Protein AF-A0A953SIN9-F1 (afdb_monomer_lite)

Foldseek 3Di:
DDDDDDDDDDDDDDDDDDPDPPPDDPDPDPDPPPPDPDPAAEAEFQAEDEDEDEAEHQEYYAALRGEYEDAAAYAYAHAAEYYANHEYEWAADAEQEATYEYEYEYAAEYEHQEEYEKYAFYANQAAQGETYEIYAYEAYYQEYEQAYAYETYEWYAYAALYETYAWYAYHAHHEYEYPDPDQPFNAETYEWHEWHAFDQDQVTATYETYEWYAYDHDHYDYPPPVVVVVVVVVPDPPDDDDPDDPDPDPDDDDDDDDADDSHGFNHIYEWHEWYEFHAFDDDDPDDGDDQDAYYETYEFYAHNHYAFHHFYFTHHHPPDDGDGHDHTHHYHD

Radius of gyration: 27.97 Å; chains: 1; bounding box: 113×42×80 Å

Structure (mmCIF, N/CA/C/O backbone):
data_AF-A0A953SIN9-F1
#
_entry.id   AF-A0A953SIN9-F1
#
loop_
_atom_site.group_PDB
_atom_site.id
_atom_site.type_symbol
_atom_site.label_atom_id
_atom_site.label_alt_id
_atom_site.label_comp_id
_atom_site.label_asym_id
_atom_site.label_entity_id
_atom_site.label_seq_id
_atom_site.pdbx_PDB_ins_code
_atom_site.Cartn_x
_atom_site.Cartn_y
_atom_site.Cartn_z
_atom_site.occupancy
_atom_site.B_iso_or_equiv
_atom_site.auth_seq_id
_atom_site.auth_comp_id
_atom_site.auth_asym_id
_atom_site.auth_atom_id
_atom_site.pdbx_PDB_model_num
ATOM 1 N N . MET A 1 1 ? 68.843 -4.627 -54.239 1.00 43.88 1 MET A N 1
ATOM 2 C CA . MET A 1 1 ? 69.364 -4.820 -52.873 1.00 43.88 1 MET A CA 1
ATOM 3 C C . MET A 1 1 ? 68.227 -4.594 -51.898 1.00 43.88 1 MET A C 1
ATOM 5 O O . MET A 1 1 ? 67.514 -3.608 -51.998 1.00 43.88 1 MET A O 1
ATOM 9 N N . THR A 1 2 ? 68.021 -5.615 -51.085 1.00 48.75 2 THR A N 1
ATOM 10 C CA . THR A 1 2 ? 67.000 -5.865 -50.065 1.00 48.75 2 THR A CA 1
ATOM 11 C C . THR A 1 2 ? 67.142 -4.991 -48.815 1.00 48.75 2 THR A C 1
ATOM 13 O O . THR A 1 2 ? 68.256 -4.591 -48.497 1.00 48.75 2 THR A O 1
ATOM 16 N N . HIS A 1 3 ? 66.008 -4.790 -48.120 1.00 41.03 3 HIS A N 1
ATOM 17 C CA . HIS A 1 3 ? 65.759 -4.582 -46.670 1.00 41.03 3 HIS A CA 1
ATOM 18 C C . HIS A 1 3 ? 64.645 -3.530 -46.478 1.00 41.03 3 HIS A C 1
ATOM 20 O O . HIS A 1 3 ? 64.851 -2.367 -46.791 1.00 41.03 3 HIS A O 1
ATOM 26 N N . THR A 1 4 ? 63.373 -3.857 -46.207 1.00 44.53 4 THR A N 1
ATOM 27 C CA . THR A 1 4 ? 62.708 -4.631 -45.124 1.00 44.53 4 THR A CA 1
ATOM 28 C C . THR A 1 4 ? 62.572 -3.856 -43.800 1.00 44.53 4 THR A C 1
A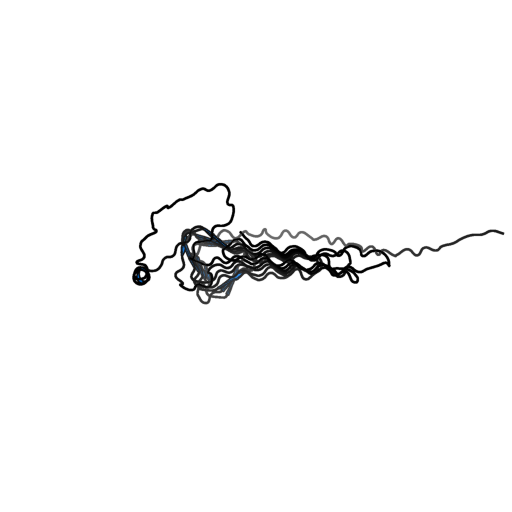TOM 30 O O . THR A 1 4 ? 63.569 -3.557 -43.153 1.00 44.53 4 THR A O 1
ATOM 33 N N . THR A 1 5 ? 61.305 -3.692 -43.364 1.00 43.41 5 THR A N 1
ATOM 34 C CA . THR A 1 5 ? 60.776 -3.429 -41.993 1.00 43.41 5 THR A CA 1
ATOM 35 C C . THR A 1 5 ? 61.086 -2.074 -41.330 1.00 43.41 5 THR A C 1
ATOM 37 O O . THR A 1 5 ? 62.197 -1.584 -41.371 1.00 43.41 5 THR A O 1
ATOM 40 N N . SER A 1 6 ? 60.143 -1.407 -40.653 1.00 44.00 6 SER A N 1
ATOM 41 C CA . SER A 1 6 ? 59.480 -1.918 -39.447 1.00 44.00 6 SER A CA 1
ATOM 42 C C . SER A 1 6 ? 58.228 -1.105 -39.070 1.00 44.00 6 SER A C 1
ATOM 44 O O . SER A 1 6 ? 58.257 0.123 -39.019 1.00 44.00 6 SER A O 1
ATOM 46 N N . ARG A 1 7 ? 57.132 -1.818 -38.774 1.00 47.97 7 ARG A N 1
ATOM 47 C CA . ARG A 1 7 ? 55.912 -1.306 -38.130 1.00 47.97 7 ARG A CA 1
ATOM 48 C C . ARG A 1 7 ? 56.211 -1.003 -36.657 1.00 47.97 7 ARG A C 1
ATOM 50 O O . ARG A 1 7 ? 56.693 -1.885 -35.952 1.00 47.97 7 ARG A O 1
ATOM 57 N N . ARG A 1 8 ? 55.829 0.175 -36.152 1.00 45.41 8 ARG A N 1
ATOM 58 C CA . ARG A 1 8 ? 55.664 0.397 -34.704 1.00 45.41 8 ARG A CA 1
ATOM 59 C C . ARG A 1 8 ? 54.183 0.437 -34.344 1.00 45.41 8 ARG A C 1
ATOM 61 O O . ARG A 1 8 ? 53.466 1.376 -34.664 1.00 45.41 8 ARG A O 1
ATOM 68 N N . SER A 1 9 ? 53.780 -0.643 -33.687 1.00 44.28 9 SER A N 1
ATOM 69 C CA . SER A 1 9 ? 52.562 -0.821 -32.905 1.00 44.28 9 SER A CA 1
ATOM 70 C C . SER A 1 9 ? 52.506 0.200 -31.765 1.00 44.28 9 SER A C 1
ATOM 72 O O . SER A 1 9 ? 53.433 0.266 -30.958 1.00 44.28 9 SER A O 1
ATOM 74 N N . ILE A 1 10 ? 51.421 0.971 -31.682 1.00 48.66 10 ILE A N 1
ATOM 75 C CA . ILE A 1 10 ? 51.083 1.799 -30.519 1.00 48.66 10 ILE A CA 1
ATOM 76 C C . ILE A 1 10 ? 50.121 0.970 -29.665 1.00 48.66 10 ILE A C 1
ATOM 78 O O . ILE A 1 10 ? 48.967 0.775 -30.032 1.00 48.66 10 ILE A O 1
ATOM 82 N N . ALA A 1 11 ? 50.624 0.435 -28.554 1.00 45.66 11 ALA A N 1
ATOM 83 C CA . ALA A 1 11 ? 49.812 -0.235 -27.545 1.00 45.66 11 ALA A CA 1
ATOM 84 C C . ALA A 1 11 ? 49.070 0.803 -26.676 1.00 45.66 11 ALA A C 1
ATOM 86 O O . ALA A 1 11 ? 49.668 1.827 -26.324 1.00 45.66 11 ALA A O 1
ATOM 87 N N . PRO A 1 12 ? 47.809 0.556 -26.277 1.00 51.12 12 PRO A N 1
ATOM 88 C CA . PRO A 1 12 ? 47.133 1.376 -25.284 1.00 51.12 12 PRO A CA 1
ATOM 89 C C . PRO A 1 12 ? 47.682 1.065 -23.885 1.00 51.12 12 PRO A C 1
ATOM 91 O O . PRO A 1 12 ? 47.834 -0.089 -23.482 1.00 51.12 12 PRO A O 1
ATOM 94 N N . ARG A 1 13 ? 47.994 2.122 -23.133 1.00 49.91 13 ARG A N 1
ATOM 95 C CA . ARG A 1 13 ? 48.397 2.046 -21.726 1.00 49.91 13 ARG A CA 1
ATOM 96 C C . ARG A 1 13 ? 47.166 1.743 -20.869 1.00 49.91 13 ARG A C 1
ATOM 98 O O . ARG A 1 13 ? 46.407 2.653 -20.552 1.00 49.91 13 ARG A O 1
ATOM 105 N N . PHE A 1 14 ? 46.996 0.486 -20.469 1.00 37.56 14 PHE A N 1
ATOM 106 C CA . PHE A 1 14 ? 46.131 0.124 -19.347 1.00 37.56 14 PHE A CA 1
ATOM 107 C C . PHE A 1 14 ? 46.749 0.668 -18.053 1.00 37.56 14 PHE A C 1
ATOM 109 O O . PHE A 1 14 ? 47.844 0.270 -17.656 1.00 37.56 14 PHE A O 1
ATOM 116 N N . ARG A 1 15 ? 46.062 1.613 -17.407 1.00 44.88 15 ARG A N 1
ATOM 117 C CA . ARG A 1 15 ? 46.348 2.007 -16.026 1.00 44.88 15 ARG A CA 1
ATOM 118 C C . ARG A 1 15 ? 45.685 0.980 -15.113 1.00 44.88 15 ARG A C 1
ATOM 120 O O . ARG A 1 15 ? 44.467 0.949 -15.003 1.00 44.88 15 ARG A O 1
ATOM 127 N N . VAL A 1 16 ? 46.500 0.133 -14.495 1.00 37.38 16 VAL A N 1
ATOM 128 C CA . VAL A 1 16 ? 46.094 -0.733 -13.385 1.00 37.38 16 VAL A CA 1
ATOM 129 C C . VAL A 1 16 ? 45.843 0.172 -12.180 1.00 37.38 16 VAL A C 1
ATOM 131 O O . VAL A 1 16 ? 46.780 0.764 -11.644 1.00 37.38 16 VAL A O 1
ATOM 134 N N . ALA A 1 17 ? 44.577 0.338 -11.800 1.00 40.53 17 ALA A N 1
ATOM 135 C CA . ALA A 1 17 ? 44.207 0.955 -10.536 1.00 40.53 17 ALA A CA 1
ATOM 136 C C . ALA A 1 17 ? 44.531 -0.041 -9.415 1.00 40.53 17 ALA A C 1
ATOM 138 O O . ALA A 1 17 ? 43.960 -1.126 -9.334 1.00 40.53 17 ALA A O 1
ATOM 139 N N . LEU A 1 18 ? 45.515 0.322 -8.598 1.00 38.84 18 LEU A N 1
ATOM 140 C CA . LEU A 1 18 ? 45.932 -0.396 -7.405 1.00 38.84 18 LEU A CA 1
ATOM 141 C C . LEU A 1 18 ? 44.797 -0.305 -6.373 1.00 38.84 18 LEU A C 1
ATOM 143 O O . LEU A 1 18 ? 44.582 0.751 -5.780 1.00 38.84 18 LEU A O 1
ATOM 147 N N . ALA A 1 19 ? 44.052 -1.394 -6.189 1.00 40.75 19 ALA A N 1
ATOM 148 C CA . ALA A 1 19 ? 43.077 -1.518 -5.116 1.00 40.75 19 ALA A CA 1
ATOM 149 C C . ALA A 1 19 ? 43.825 -1.571 -3.777 1.00 40.75 19 ALA A C 1
ATOM 151 O O . ALA A 1 19 ? 44.485 -2.555 -3.443 1.00 40.75 19 ALA A O 1
ATOM 152 N N . VAL A 1 20 ? 43.759 -0.473 -3.028 1.00 41.94 20 VAL A N 1
ATOM 153 C CA . VAL A 1 20 ? 44.191 -0.412 -1.634 1.00 41.94 20 VAL A CA 1
ATOM 154 C C . VAL A 1 20 ? 43.164 -1.199 -0.821 1.00 41.94 20 VAL A C 1
ATOM 156 O O . VAL A 1 20 ? 42.063 -0.720 -0.567 1.00 41.94 20 VAL A O 1
ATOM 159 N N . CYS A 1 21 ? 43.516 -2.430 -0.448 1.00 33.97 21 CYS A N 1
ATOM 160 C CA . CYS A 1 21 ? 42.810 -3.192 0.578 1.00 33.97 21 CYS A CA 1
ATOM 161 C C . CYS A 1 21 ? 43.010 -2.496 1.928 1.00 33.97 21 CYS A C 1
ATOM 163 O O . CYS A 1 21 ? 43.950 -2.794 2.666 1.00 33.97 21 CYS A O 1
ATOM 165 N N . THR A 1 22 ? 42.129 -1.553 2.247 1.00 51.53 22 THR A N 1
ATOM 166 C CA . THR A 1 22 ? 41.966 -1.052 3.609 1.00 51.53 22 THR A CA 1
ATOM 167 C C . THR A 1 22 ? 41.353 -2.177 4.434 1.00 51.53 22 THR A C 1
ATOM 169 O O . THR A 1 22 ? 40.185 -2.522 4.266 1.00 51.53 22 THR A O 1
ATOM 172 N N . ALA A 1 23 ? 42.160 -2.786 5.299 1.00 42.41 23 ALA A N 1
ATOM 173 C CA . ALA A 1 23 ? 41.690 -3.723 6.304 1.00 42.41 23 ALA A CA 1
ATOM 174 C C . ALA A 1 23 ? 40.717 -2.989 7.241 1.00 42.41 23 ALA A C 1
ATOM 176 O O . ALA A 1 23 ? 41.129 -2.185 8.077 1.00 42.41 23 ALA A O 1
ATOM 177 N N . VAL A 1 24 ? 39.418 -3.235 7.060 1.00 50.91 24 VAL A N 1
ATOM 178 C CA . VAL A 1 24 ? 38.374 -2.792 7.984 1.00 50.91 24 VAL A CA 1
ATOM 179 C C . VAL A 1 24 ? 38.544 -3.592 9.269 1.00 50.91 24 VAL A C 1
ATOM 181 O O . VAL A 1 24 ? 38.355 -4.807 9.307 1.00 50.91 24 VAL A O 1
ATOM 184 N N . LEU A 1 25 ? 38.965 -2.893 10.317 1.00 48.25 25 LEU A N 1
ATOM 185 C CA . LEU A 1 25 ? 39.018 -3.394 11.679 1.00 48.25 25 LEU A CA 1
ATOM 186 C C . LEU A 1 25 ? 37.571 -3.675 12.122 1.00 48.25 25 LEU A C 1
ATOM 188 O O . LEU A 1 25 ? 36.781 -2.747 12.289 1.00 48.25 25 LEU A O 1
ATOM 192 N N . LEU A 1 26 ? 37.211 -4.951 12.269 1.00 45.62 26 LEU A N 1
ATOM 193 C CA . LEU A 1 26 ? 35.937 -5.384 12.845 1.00 45.62 26 LEU A CA 1
ATOM 194 C C . LEU A 1 26 ? 35.899 -4.964 14.319 1.00 45.62 26 LEU A C 1
ATOM 196 O O . LEU A 1 26 ? 36.383 -5.677 15.196 1.00 45.62 26 LEU A O 1
ATOM 200 N N . ALA A 1 27 ? 35.343 -3.785 14.591 1.00 44.66 27 ALA A N 1
ATOM 201 C CA . ALA A 1 27 ? 34.899 -3.437 15.926 1.00 44.66 27 ALA A CA 1
ATOM 202 C C . ALA A 1 27 ? 33.722 -4.359 16.264 1.00 44.66 27 ALA A C 1
ATOM 204 O O . ALA A 1 27 ? 32.640 -4.240 15.690 1.00 44.66 27 ALA A O 1
ATOM 205 N N . THR A 1 28 ? 33.941 -5.302 17.177 1.00 54.44 28 THR A N 1
ATOM 206 C CA . THR A 1 28 ? 32.873 -6.043 17.848 1.00 54.44 28 THR A CA 1
ATOM 207 C C . THR A 1 28 ? 32.091 -5.053 18.707 1.00 54.44 28 THR A C 1
ATOM 209 O O . THR A 1 28 ? 32.373 -4.882 19.894 1.00 54.44 28 THR A O 1
ATOM 212 N N . GLY A 1 29 ? 31.168 -4.324 18.081 1.00 60.25 29 GLY A N 1
ATOM 213 C CA . GLY A 1 29 ? 30.160 -3.558 18.796 1.00 60.25 29 GLY A CA 1
ATOM 214 C C . GLY A 1 29 ? 29.320 -4.507 19.656 1.00 60.25 29 GLY A C 1
ATOM 215 O O . GLY A 1 29 ? 29.195 -5.686 19.305 1.00 60.25 29 GLY A O 1
ATOM 216 N N . PRO A 1 30 ? 28.780 -4.039 20.795 1.00 60.78 30 PRO A N 1
ATOM 217 C CA . PRO A 1 30 ? 27.822 -4.830 21.556 1.00 60.78 30 PRO A CA 1
ATOM 218 C C . PRO A 1 30 ? 26.727 -5.300 20.596 1.00 60.78 30 PRO A C 1
ATOM 220 O O . PRO A 1 30 ? 26.249 -4.512 19.777 1.00 60.78 30 PRO A O 1
ATOM 223 N N . ALA A 1 31 ? 26.399 -6.595 20.649 1.00 51.53 31 ALA A N 1
ATOM 224 C CA . ALA A 1 31 ? 25.316 -7.157 19.853 1.00 51.53 31 ALA A CA 1
ATOM 225 C C . ALA A 1 31 ? 24.087 -6.246 19.992 1.00 51.53 31 ALA A C 1
ATOM 227 O O . ALA A 1 31 ? 23.830 -5.794 21.114 1.00 51.53 31 ALA A O 1
ATOM 228 N N . PRO A 1 32 ? 23.361 -5.940 18.899 1.00 55.44 32 PRO A N 1
ATOM 229 C CA . PRO A 1 32 ? 22.123 -5.191 19.007 1.00 55.44 32 PRO A CA 1
ATOM 230 C C . PRO A 1 32 ? 21.260 -5.927 20.024 1.00 55.44 32 PRO A C 1
ATOM 232 O O . PRO A 1 32 ? 20.888 -7.083 19.819 1.00 55.44 32 PRO A O 1
ATOM 235 N N . THR A 1 33 ? 21.034 -5.289 21.168 1.00 47.56 33 THR A N 1
ATOM 236 C CA . THR A 1 33 ? 20.034 -5.722 22.129 1.00 47.56 33 THR A CA 1
ATOM 237 C C . THR A 1 33 ? 18.729 -5.718 21.361 1.00 47.56 33 THR A C 1
ATOM 239 O O . THR A 1 33 ? 18.186 -4.651 21.081 1.00 47.56 33 THR A O 1
ATOM 242 N N . VAL A 1 34 ? 18.289 -6.907 20.942 1.00 49.28 34 VAL A N 1
ATOM 243 C CA . VAL A 1 34 ? 16.924 -7.125 20.474 1.00 49.28 34 VAL A CA 1
ATOM 244 C C . VAL A 1 34 ? 16.058 -6.587 21.607 1.00 49.28 34 VAL A C 1
ATOM 246 O O . VAL A 1 34 ? 16.214 -7.089 22.724 1.00 49.28 34 VAL A O 1
ATOM 249 N N . PRO A 1 35 ? 15.276 -5.514 21.388 1.00 49.69 35 PRO A N 1
ATOM 250 C CA . PRO A 1 35 ? 14.470 -4.941 22.448 1.00 49.69 35 PRO A CA 1
ATOM 251 C C . PRO A 1 35 ? 13.607 -6.066 23.007 1.00 49.69 35 PRO A C 1
ATOM 253 O O . PRO A 1 35 ? 12.850 -6.715 22.285 1.00 49.69 35 PRO A O 1
ATOM 256 N N . GLU A 1 36 ? 13.840 -6.362 24.279 1.00 46.41 36 GLU A N 1
ATOM 257 C CA . GLU A 1 36 ? 13.059 -7.310 25.049 1.00 46.41 36 GLU A CA 1
ATOM 258 C C . GLU A 1 36 ? 11.614 -6.822 24.952 1.00 46.41 36 GLU A C 1
ATOM 260 O O . GLU A 1 36 ? 11.351 -5.664 25.273 1.00 46.41 36 GLU A O 1
ATOM 265 N N . SER A 1 37 ? 10.744 -7.661 24.377 1.00 46.50 37 SER A N 1
ATOM 266 C CA . SER A 1 37 ? 9.319 -7.423 24.129 1.00 46.50 37 SER A CA 1
ATOM 267 C C . SER A 1 37 ? 8.693 -6.690 25.313 1.00 46.50 37 SER A C 1
ATOM 269 O O . SER A 1 37 ? 8.288 -7.322 26.288 1.00 46.50 37 SER A O 1
ATOM 271 N N . THR A 1 38 ? 8.642 -5.360 25.245 1.00 48.00 38 THR A N 1
ATOM 272 C CA . THR A 1 38 ? 7.926 -4.539 26.214 1.00 48.00 38 THR A CA 1
ATOM 273 C C . THR A 1 38 ? 6.483 -4.995 26.185 1.00 48.00 38 THR A C 1
ATOM 275 O O . THR A 1 38 ? 5.903 -5.085 25.101 1.00 48.00 38 THR A O 1
ATOM 278 N N . ASP A 1 39 ? 5.952 -5.331 27.360 1.00 52.84 39 ASP A N 1
ATOM 279 C CA . ASP A 1 39 ? 4.550 -5.669 27.561 1.00 52.84 39 ASP A CA 1
ATOM 280 C C . ASP A 1 39 ? 3.657 -4.787 26.686 1.00 52.84 39 ASP A C 1
ATOM 282 O O . ASP A 1 39 ? 3.855 -3.575 26.595 1.00 52.84 39 ASP A O 1
ATOM 286 N N . SER A 1 40 ? 2.723 -5.445 26.002 1.00 64.62 40 SER A N 1
ATOM 287 C CA . SER A 1 40 ? 1.829 -4.911 24.981 1.00 64.62 40 SER A CA 1
ATOM 288 C C . SER A 1 40 ? 0.972 -3.759 25.515 1.00 64.62 40 SER A C 1
ATOM 290 O O . SER A 1 40 ? -0.196 -3.935 25.859 1.00 64.62 40 SER A O 1
ATOM 292 N N . GLU A 1 41 ? 1.545 -2.567 25.613 1.00 88.06 41 GLU A N 1
ATOM 293 C CA . GLU A 1 41 ? 0.797 -1.355 25.917 1.00 88.06 41 GLU A CA 1
ATOM 294 C C . GLU A 1 41 ? -0.026 -0.919 24.698 1.00 88.06 41 GLU A C 1
ATOM 296 O O . GLU A 1 41 ? 0.174 -1.372 23.564 1.00 88.06 41 GLU A O 1
ATOM 301 N N . ASP A 1 42 ? -1.011 -0.059 24.950 1.00 95.19 42 ASP A N 1
ATOM 302 C CA . ASP A 1 42 ? -1.742 0.598 23.874 1.00 95.19 42 ASP A CA 1
ATOM 303 C C . ASP A 1 42 ? -0.831 1.645 23.232 1.00 95.19 42 ASP A C 1
ATOM 305 O O . ASP A 1 42 ? -0.304 2.526 23.914 1.00 95.19 42 ASP A O 1
ATOM 309 N N . LEU A 1 43 ? -0.678 1.585 21.912 1.00 96.56 43 LEU A N 1
ATOM 310 C CA . LEU A 1 43 ? 0.048 2.596 21.159 1.00 96.56 43 LEU A CA 1
ATOM 311 C C . LEU A 1 43 ? -0.941 3.611 20.591 1.00 96.56 43 LEU A C 1
ATOM 313 O O . LEU A 1 43 ? -1.684 3.304 19.661 1.00 96.56 43 LEU A O 1
ATOM 317 N N . VAL A 1 44 ? -0.924 4.824 21.142 1.00 97.50 44 VAL A N 1
ATOM 318 C CA . VAL A 1 44 ? -1.756 5.946 20.688 1.00 97.50 44 VAL A CA 1
ATOM 319 C C . VAL A 1 44 ? -0.875 7.005 20.030 1.00 97.50 44 VAL A C 1
ATOM 321 O O . VAL A 1 44 ? 0.076 7.505 20.631 1.00 97.50 44 VAL A O 1
ATOM 324 N N . ILE A 1 45 ? -1.193 7.346 18.785 1.00 97.44 45 ILE A N 1
ATOM 325 C CA . ILE A 1 45 ? -0.498 8.332 17.963 1.00 97.44 45 ILE A CA 1
ATOM 326 C C . ILE A 1 45 ? -1.387 9.567 17.830 1.00 97.44 45 ILE A C 1
ATOM 328 O O . ILE A 1 45 ? -2.412 9.531 17.156 1.00 97.44 45 ILE A O 1
ATOM 332 N N . THR A 1 46 ? -0.985 10.661 18.474 1.00 97.56 46 THR A N 1
ATOM 333 C CA . THR A 1 46 ? -1.700 11.952 18.445 1.00 97.56 46 THR A CA 1
ATOM 334 C C . THR A 1 46 ? -1.012 13.008 17.584 1.00 97.56 46 THR A C 1
ATOM 336 O O . THR A 1 46 ? -1.570 14.071 17.351 1.00 97.56 46 THR A O 1
ATOM 339 N N . THR A 1 47 ? 0.206 12.738 17.118 1.00 97.00 47 THR A N 1
ATOM 340 C CA . THR A 1 47 ? 1.005 13.640 16.280 1.00 97.00 47 THR A CA 1
ATOM 341 C C . THR A 1 47 ? 1.661 12.857 15.145 1.00 97.00 47 THR A C 1
ATOM 343 O O . THR A 1 47 ? 1.439 11.655 14.994 1.00 97.00 47 THR A O 1
ATOM 346 N N . THR A 1 48 ? 2.464 13.521 14.310 1.00 98.12 48 THR A N 1
ATOM 347 C CA . THR A 1 48 ? 3.217 12.830 13.259 1.00 98.12 48 THR A CA 1
ATOM 348 C C . THR A 1 48 ? 4.309 11.934 13.846 1.00 98.12 48 THR A C 1
ATOM 350 O O . THR A 1 48 ? 5.126 12.392 14.647 1.00 98.12 48 THR A O 1
ATOM 353 N N . ARG A 1 49 ? 4.357 10.673 13.411 1.00 98.25 49 ARG A N 1
ATOM 354 C CA . ARG A 1 49 ? 5.375 9.698 13.800 1.00 98.25 49 ARG A CA 1
ATOM 355 C C . ARG A 1 49 ? 5.794 8.834 12.617 1.00 98.25 49 ARG A C 1
ATOM 357 O O . ARG A 1 49 ? 4.958 8.335 11.871 1.00 98.25 49 ARG A O 1
ATOM 364 N N . GLU A 1 50 ? 7.094 8.621 12.490 1.00 98.06 50 GLU A N 1
ATOM 365 C CA . GLU A 1 50 ? 7.659 7.646 11.561 1.00 98.06 50 GLU A CA 1
ATOM 366 C C . GLU A 1 50 ? 7.724 6.277 12.240 1.00 98.06 50 GLU A C 1
ATOM 368 O O . GLU A 1 50 ? 8.186 6.169 13.381 1.00 98.06 50 GLU A O 1
ATOM 373 N N . LEU A 1 51 ? 7.228 5.244 11.562 1.00 98.00 51 LEU A N 1
ATOM 374 C CA . LEU A 1 51 ? 7.222 3.864 12.042 1.00 98.00 51 LEU A CA 1
ATOM 375 C C . LEU A 1 51 ? 7.771 2.933 10.957 1.00 98.00 51 LEU A C 1
ATOM 377 O O . LEU A 1 51 ? 7.634 3.195 9.768 1.00 98.00 51 LEU A O 1
ATOM 381 N N . ALA A 1 52 ? 8.386 1.837 11.383 1.00 97.88 52 ALA A N 1
ATOM 382 C CA . ALA A 1 52 ? 8.853 0.761 10.520 1.00 97.88 52 ALA A CA 1
ATOM 383 C C . ALA A 1 52 ? 9.017 -0.515 11.355 1.00 97.88 52 ALA A C 1
ATOM 385 O O . ALA A 1 52 ? 9.092 -0.464 12.588 1.00 97.88 52 ALA A O 1
ATOM 386 N N . GLY A 1 53 ? 9.120 -1.654 10.682 1.00 97.56 53 GLY A N 1
ATOM 387 C CA . GLY A 1 53 ? 9.284 -2.960 11.295 1.00 97.56 53 GLY A CA 1
ATOM 388 C C . GLY A 1 53 ? 7.989 -3.507 11.892 1.00 97.56 53 GLY A C 1
ATOM 389 O O . GLY A 1 53 ? 6.876 -3.169 11.489 1.00 97.56 53 GLY A O 1
ATOM 390 N N . ARG A 1 54 ? 8.145 -4.404 12.862 1.00 97.50 54 ARG A N 1
ATOM 391 C CA . ARG A 1 54 ? 7.039 -5.102 13.515 1.00 97.50 54 ARG A CA 1
ATOM 392 C C . ARG A 1 54 ? 6.681 -4.433 14.841 1.00 97.50 54 ARG A C 1
ATOM 394 O O . ARG A 1 54 ? 7.559 -4.213 15.671 1.00 97.50 54 ARG A O 1
ATOM 401 N N . LEU A 1 55 ? 5.393 -4.166 15.043 1.00 96.31 55 LEU A N 1
ATOM 402 C CA . LEU A 1 55 ? 4.814 -3.608 16.261 1.00 96.31 55 LEU A CA 1
ATOM 403 C C . LEU A 1 55 ? 3.806 -4.605 16.843 1.00 96.31 55 LEU A C 1
ATOM 405 O O . LEU A 1 55 ? 2.733 -4.797 16.276 1.00 96.31 55 LEU A O 1
ATOM 409 N N . ASP A 1 56 ? 4.142 -5.214 17.977 1.00 96.38 56 ASP A N 1
ATOM 410 C CA . ASP A 1 56 ? 3.233 -6.067 18.747 1.00 96.38 56 ASP A CA 1
ATOM 411 C C . ASP A 1 56 ? 2.642 -5.243 19.907 1.00 96.38 56 ASP A C 1
ATOM 413 O O . ASP A 1 56 ? 3.350 -4.877 20.846 1.00 96.38 56 ASP A O 1
ATOM 417 N N . VAL A 1 57 ? 1.352 -4.904 19.835 1.00 96.31 57 VAL A N 1
ATOM 418 C CA . VAL A 1 57 ? 0.674 -3.990 20.778 1.00 96.31 57 VAL A CA 1
ATOM 419 C C . VAL A 1 57 ? -0.660 -4.566 21.253 1.00 96.31 57 VAL A C 1
ATOM 421 O O . VAL A 1 57 ? -1.204 -5.492 20.652 1.00 96.31 57 VAL A O 1
ATOM 424 N N . ARG A 1 58 ? -1.232 -4.033 22.341 1.00 96.19 58 ARG A N 1
ATOM 425 C CA . ARG A 1 58 ? -2.585 -4.454 22.749 1.00 96.19 58 ARG A CA 1
ATOM 426 C C . ARG A 1 58 ? -3.643 -3.790 21.882 1.00 96.19 58 ARG A C 1
ATOM 428 O O . ARG A 1 58 ? -4.468 -4.496 21.313 1.00 96.19 58 ARG A O 1
ATOM 435 N N . CYS A 1 59 ? -3.589 -2.469 21.755 1.00 97.50 59 CYS A N 1
ATOM 436 C CA . CYS A 1 59 ? -4.394 -1.699 20.808 1.00 97.50 59 CYS A CA 1
ATOM 437 C C . CYS A 1 59 ? -3.487 -0.735 20.038 1.00 97.50 59 CYS A C 1
ATOM 439 O O . CYS A 1 59 ? -2.507 -0.231 20.590 1.00 97.50 59 CYS A O 1
ATOM 441 N N . PHE A 1 60 ? -3.838 -0.436 18.789 1.00 98.19 60 PHE A N 1
ATOM 442 C CA . PHE A 1 60 ? -3.156 0.574 17.978 1.00 98.19 60 PHE A CA 1
ATOM 443 C C . PHE A 1 60 ? -4.143 1.667 17.590 1.00 98.19 60 PHE A C 1
ATOM 445 O O . PHE A 1 60 ? -5.207 1.367 17.054 1.00 98.19 60 PHE A O 1
ATOM 452 N N . ARG A 1 61 ? -3.815 2.930 17.858 1.00 98.50 61 ARG A N 1
ATOM 453 C CA . ARG A 1 61 ? -4.692 4.062 17.553 1.00 98.50 61 ARG A CA 1
ATOM 454 C C . ARG A 1 61 ? -3.922 5.198 16.911 1.00 98.50 61 ARG A C 1
ATOM 456 O O . ARG A 1 61 ? -2.918 5.645 17.456 1.00 98.50 61 ARG A O 1
ATOM 463 N N . ILE A 1 62 ? -4.429 5.695 15.792 1.00 98.31 62 ILE A N 1
ATOM 464 C CA . ILE A 1 62 ? -4.052 6.987 15.223 1.00 98.31 62 ILE A CA 1
ATOM 465 C C . ILE A 1 62 ? -5.251 7.899 15.434 1.00 98.31 62 ILE A C 1
ATOM 467 O O . ILE A 1 62 ? -6.301 7.684 14.830 1.00 98.31 62 ILE A O 1
ATOM 471 N N . GLU A 1 63 ? -5.117 8.866 16.333 1.00 98.31 63 GLU A N 1
ATOM 472 C CA . GLU A 1 63 ? -6.164 9.857 16.586 1.00 98.31 63 GLU A CA 1
ATOM 473 C C . GLU A 1 63 ? -6.275 10.832 15.402 1.00 98.31 63 GLU A C 1
ATOM 475 O O . GLU A 1 63 ? -5.398 10.855 14.545 1.00 98.31 63 GLU A O 1
ATOM 480 N N . GLU A 1 64 ? -7.334 11.641 15.344 1.00 96.69 64 GLU A N 1
ATOM 481 C CA . GLU A 1 64 ? -7.661 12.499 14.184 1.00 96.69 64 GLU A CA 1
ATOM 482 C C . GLU A 1 64 ? -6.516 13.429 13.734 1.00 96.69 64 GLU A C 1
ATOM 484 O O . GLU A 1 64 ? -6.313 13.638 12.541 1.00 96.69 64 GLU A O 1
ATOM 489 N N . GLU A 1 65 ? -5.730 13.960 14.677 1.00 97.12 65 GLU A N 1
ATOM 490 C CA . GLU A 1 65 ? -4.557 14.811 14.395 1.00 97.12 65 GLU A CA 1
ATOM 491 C C . GLU A 1 65 ? -3.260 14.004 14.180 1.00 97.12 65 GLU A C 1
ATOM 493 O O . GLU A 1 65 ? -2.212 14.543 13.804 1.00 97.12 65 GLU A O 1
ATOM 498 N N . GLY A 1 66 ? -3.317 12.700 14.443 1.00 98.12 66 GLY A N 1
ATOM 499 C CA . GLY A 1 66 ? -2.212 11.772 14.305 1.00 98.12 66 GLY A CA 1
ATOM 500 C C . GLY A 1 66 ? -1.893 11.479 12.844 1.00 98.12 66 GLY A C 1
ATOM 501 O O . GLY A 1 66 ? -2.766 11.396 11.979 1.00 98.12 66 GLY A O 1
ATOM 502 N N . ARG A 1 67 ? -0.604 11.277 12.572 1.00 98.44 67 ARG A N 1
ATOM 503 C CA . ARG A 1 67 ? -0.136 10.846 11.255 1.00 98.44 67 ARG A CA 1
ATOM 504 C C . ARG A 1 67 ? 0.978 9.835 11.411 1.00 98.44 67 ARG A C 1
ATOM 506 O O . ARG A 1 67 ? 1.978 10.119 12.060 1.00 98.44 67 ARG A O 1
ATOM 513 N N . VAL A 1 68 ? 0.834 8.676 10.796 1.00 98.56 68 VAL A N 1
ATOM 514 C CA . VAL A 1 68 ? 1.891 7.672 10.733 1.00 98.56 68 VAL A CA 1
ATOM 515 C C . VAL A 1 68 ? 2.473 7.651 9.333 1.00 98.56 68 VAL A C 1
ATOM 517 O O . VAL A 1 68 ? 1.737 7.553 8.355 1.00 98.56 68 VAL A O 1
ATOM 520 N N . ILE A 1 69 ? 3.798 7.736 9.256 1.00 98.56 69 ILE A N 1
ATOM 521 C CA . ILE A 1 69 ? 4.561 7.574 8.020 1.00 98.56 69 ILE A CA 1
ATOM 522 C C . ILE A 1 69 ? 5.332 6.257 8.130 1.00 98.56 69 ILE A C 1
ATOM 524 O O . ILE A 1 69 ? 6.224 6.141 8.971 1.00 98.56 69 ILE A O 1
ATOM 528 N N . ALA A 1 70 ? 4.980 5.259 7.319 1.00 98.31 70 ALA A N 1
ATOM 529 C CA . ALA A 1 70 ? 5.728 4.010 7.238 1.00 98.31 70 ALA A CA 1
ATOM 530 C C . ALA A 1 70 ? 6.989 4.232 6.391 1.00 98.31 70 ALA A C 1
ATOM 532 O O . ALA A 1 70 ? 6.893 4.393 5.176 1.00 98.31 70 ALA A O 1
ATOM 533 N N . THR A 1 71 ? 8.158 4.297 7.032 1.00 98.00 71 THR A N 1
ATOM 534 C CA . THR A 1 71 ? 9.457 4.561 6.372 1.00 98.00 71 THR A CA 1
ATOM 535 C C . THR A 1 71 ? 10.180 3.284 5.932 1.00 98.00 71 THR A C 1
ATOM 537 O O . THR A 1 71 ? 11.176 3.328 5.216 1.00 98.00 71 THR A O 1
ATOM 540 N N . GLY A 1 72 ? 9.660 2.136 6.354 1.00 97.62 72 GLY A N 1
ATOM 541 C CA . GLY A 1 72 ? 10.033 0.785 5.955 1.00 97.62 72 GLY A CA 1
ATOM 542 C C . GLY A 1 72 ? 8.855 -0.140 6.247 1.00 97.62 72 GLY A C 1
ATOM 543 O O . GLY A 1 72 ? 7.861 0.321 6.820 1.00 97.62 72 GLY A O 1
ATOM 544 N N . ASP A 1 73 ? 8.942 -1.407 5.839 1.00 98.50 73 ASP A N 1
ATOM 545 C CA . ASP A 1 73 ? 7.827 -2.354 5.966 1.00 98.50 73 ASP A CA 1
ATOM 546 C C . ASP A 1 73 ? 7.243 -2.320 7.373 1.00 98.50 73 ASP A C 1
ATOM 548 O O . ASP A 1 73 ? 7.961 -2.503 8.360 1.00 98.50 73 ASP A O 1
ATOM 552 N N . LEU A 1 74 ? 5.945 -2.056 7.471 1.00 98.50 74 LEU A N 1
ATOM 553 C CA . LEU A 1 74 ? 5.262 -1.838 8.733 1.00 98.50 74 LEU A CA 1
ATOM 554 C C . LEU A 1 74 ? 4.257 -2.958 8.962 1.00 98.50 74 LEU A C 1
ATOM 556 O O . LEU A 1 74 ? 3.268 -3.085 8.247 1.00 98.50 74 LEU A O 1
ATOM 560 N N . THR A 1 75 ? 4.496 -3.758 9.996 1.00 98.50 75 THR A N 1
ATOM 561 C CA . THR A 1 75 ? 3.580 -4.813 10.435 1.00 98.50 75 THR A CA 1
ATOM 562 C C . THR A 1 75 ? 3.043 -4.480 11.817 1.00 98.50 75 THR A C 1
ATOM 564 O O . THR A 1 75 ? 3.785 -4.515 12.795 1.00 98.50 75 THR A O 1
ATOM 567 N N . ILE A 1 76 ? 1.753 -4.177 11.910 1.00 98.12 76 ILE A N 1
ATOM 568 C CA . ILE A 1 76 ? 1.053 -3.880 13.160 1.00 98.12 76 ILE A CA 1
ATOM 569 C C . ILE A 1 76 ? 0.257 -5.112 13.559 1.00 98.12 76 ILE A C 1
ATOM 571 O O . ILE A 1 76 ? -0.550 -5.605 12.776 1.00 98.12 76 ILE A O 1
ATOM 575 N N . ILE A 1 77 ? 0.476 -5.603 14.773 1.00 97.81 77 ILE A N 1
ATOM 576 C CA . ILE A 1 77 ? -0.205 -6.779 15.306 1.00 97.81 77 ILE A CA 1
ATOM 577 C C . ILE A 1 77 ? -0.807 -6.388 16.640 1.00 97.81 77 ILE A C 1
ATOM 579 O O . ILE A 1 77 ? -0.102 -6.203 17.632 1.00 97.81 77 ILE A O 1
ATOM 583 N N . ALA A 1 78 ? -2.125 -6.233 16.634 1.00 97.44 78 ALA A N 1
ATOM 584 C CA . ALA A 1 78 ? -2.902 -5.874 17.802 1.00 97.44 78 ALA A CA 1
ATOM 585 C C . ALA A 1 78 ? -3.749 -7.058 18.267 1.00 97.44 78 ALA A C 1
ATOM 587 O O . ALA A 1 78 ? -4.438 -7.701 17.478 1.00 97.44 78 ALA A O 1
ATOM 588 N N . ILE A 1 79 ? -3.742 -7.338 19.569 1.00 97.00 79 ILE A N 1
ATOM 589 C CA . ILE A 1 79 ? -4.669 -8.329 20.142 1.00 97.00 79 ILE A CA 1
ATOM 590 C C . ILE A 1 79 ? -6.099 -7.767 20.155 1.00 97.00 79 ILE A C 1
ATOM 592 O O . ILE A 1 79 ? -7.057 -8.499 19.927 1.00 97.00 79 ILE A O 1
ATOM 596 N N . GLY A 1 80 ? -6.234 -6.471 20.433 1.00 96.50 80 GLY A N 1
ATOM 597 C CA . GLY A 1 80 ? -7.487 -5.731 20.412 1.00 96.50 80 GLY A CA 1
ATOM 598 C C . GLY A 1 80 ? -7.636 -4.874 19.160 1.00 96.50 80 GLY A C 1
ATOM 599 O O . GLY A 1 80 ? -7.121 -5.190 18.090 1.00 96.50 80 GLY A O 1
ATOM 600 N N . GLU A 1 81 ? -8.360 -3.772 19.315 1.00 97.62 81 GLU A N 1
ATOM 601 C CA . GLU A 1 81 ? -8.727 -2.859 18.234 1.00 97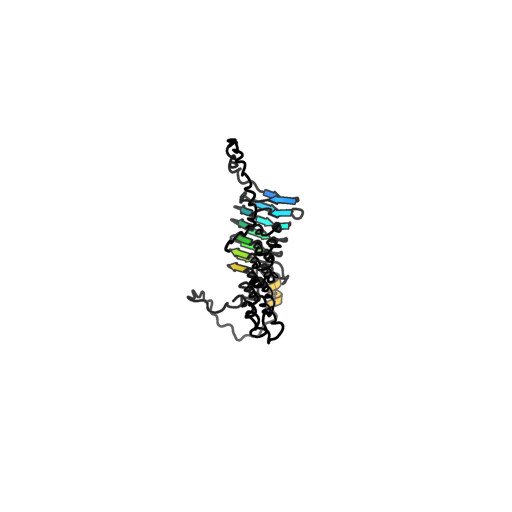.62 81 GLU A CA 1
ATOM 602 C C . GLU A 1 81 ? -7.512 -2.155 17.600 1.00 97.62 81 GLU A C 1
ATOM 604 O O . GLU A 1 81 ? -6.624 -1.639 18.292 1.00 97.62 81 GLU A O 1
ATOM 609 N N . VAL A 1 82 ? -7.539 -2.062 16.269 1.00 98.62 82 VAL A N 1
ATOM 610 C CA . VAL A 1 82 ? -6.754 -1.106 15.484 1.00 98.62 82 VAL A CA 1
ATOM 611 C C . VAL A 1 82 ? -7.695 -0.020 14.975 1.00 98.62 82 VAL A C 1
ATOM 613 O O . VAL A 1 82 ? -8.610 -0.311 14.208 1.00 98.62 82 VAL A O 1
ATOM 616 N N . ARG A 1 83 ? -7.465 1.233 15.373 1.00 98.44 83 ARG A N 1
ATOM 617 C CA . ARG A 1 83 ? -8.264 2.384 14.946 1.00 98.44 83 ARG A CA 1
ATOM 618 C C . ARG A 1 83 ? -7.413 3.426 14.231 1.00 98.44 83 ARG A C 1
ATOM 620 O O . ARG A 1 83 ? -6.440 3.925 14.788 1.00 98.44 83 ARG A O 1
ATOM 627 N N . ILE A 1 84 ? -7.812 3.792 13.022 1.00 98.19 84 ILE A N 1
ATOM 628 C CA . ILE A 1 84 ? -7.155 4.805 12.195 1.00 98.19 84 ILE A CA 1
ATOM 629 C C . ILE A 1 84 ? -8.158 5.932 11.951 1.00 98.19 84 ILE A C 1
ATOM 631 O O . ILE A 1 84 ? -8.950 5.877 11.012 1.00 98.19 84 ILE A O 1
ATOM 635 N N . SER A 1 85 ? -8.152 6.920 12.845 1.00 97.62 85 SER A N 1
ATOM 636 C CA . SER A 1 85 ? -8.928 8.163 12.721 1.00 97.62 85 SER A CA 1
ATOM 637 C C . SER A 1 85 ? -8.098 9.308 12.129 1.00 97.62 85 SER A C 1
ATOM 639 O O . SER A 1 85 ? -8.669 10.272 11.634 1.00 97.62 85 SER A O 1
ATOM 641 N N . GLY A 1 86 ? -6.767 9.211 12.189 1.00 97.69 86 GLY A N 1
ATOM 642 C CA . GLY A 1 86 ? -5.826 10.076 11.470 1.00 97.69 86 GLY A CA 1
ATOM 643 C C . GLY A 1 86 ? -5.246 9.403 10.223 1.00 97.69 86 GLY A C 1
ATOM 644 O O . GLY A 1 86 ? -5.768 8.405 9.737 1.00 97.69 86 GLY A O 1
ATOM 645 N N . GLU A 1 87 ? -4.142 9.920 9.688 1.00 98.06 87 GLU A N 1
ATOM 646 C CA . GLU A 1 87 ? -3.552 9.385 8.451 1.00 98.06 87 GLU A CA 1
ATOM 647 C C . GLU A 1 87 ? -2.539 8.261 8.710 1.00 98.06 87 GLU A C 1
ATOM 649 O O . GLU A 1 87 ? -1.663 8.386 9.567 1.00 98.06 87 GLU A O 1
ATOM 654 N N . LEU A 1 88 ? -2.583 7.208 7.891 1.00 98.44 88 LEU A N 1
ATOM 655 C CA . LEU A 1 88 ? -1.505 6.223 7.767 1.00 98.44 88 LEU A CA 1
ATOM 656 C C . LEU A 1 88 ? -1.018 6.203 6.319 1.00 98.44 88 LEU A C 1
ATOM 658 O O . LEU A 1 88 ? -1.758 5.820 5.416 1.00 98.44 88 LEU A O 1
ATOM 662 N N . VAL A 1 89 ? 0.226 6.611 6.088 1.00 98.44 89 VAL A N 1
ATOM 663 C CA . VAL A 1 89 ? 0.808 6.674 4.744 1.00 98.44 89 VAL A CA 1
ATOM 664 C C . VAL A 1 89 ? 2.137 5.931 4.689 1.00 98.44 89 VAL A C 1
ATOM 666 O O . VAL A 1 89 ? 2.958 6.092 5.586 1.00 98.44 89 VAL A O 1
ATOM 669 N N . ALA A 1 90 ? 2.380 5.132 3.654 1.00 98.38 90 ALA A N 1
ATOM 670 C CA . ALA A 1 90 ? 3.724 4.650 3.356 1.00 98.38 90 ALA A CA 1
ATOM 671 C C . ALA A 1 90 ? 4.522 5.722 2.615 1.00 98.38 90 ALA A C 1
ATOM 673 O O . ALA A 1 90 ? 3.980 6.525 1.854 1.00 98.38 90 ALA A O 1
ATOM 674 N N . GLN A 1 91 ? 5.818 5.758 2.892 1.00 98.25 91 GLN A N 1
ATOM 675 C CA . GLN A 1 91 ? 6.741 6.657 2.230 1.00 98.25 91 GLN A CA 1
ATOM 676 C C . GLN A 1 91 ? 6.930 6.236 0.767 1.00 98.25 91 GLN A C 1
ATOM 678 O O . GLN A 1 91 ? 7.109 5.057 0.474 1.00 98.25 91 GLN A O 1
ATOM 683 N N . ASP A 1 92 ? 6.926 7.205 -0.149 1.00 98.19 92 ASP A N 1
ATOM 684 C CA . ASP A 1 92 ? 7.347 6.954 -1.527 1.00 98.19 92 ASP A CA 1
ATOM 685 C C . ASP A 1 92 ? 8.815 6.520 -1.544 1.00 98.19 92 ASP A C 1
ATOM 687 O O . ASP A 1 92 ? 9.670 7.135 -0.896 1.00 98.19 92 ASP A O 1
ATOM 691 N N . ALA A 1 93 ? 9.118 5.479 -2.309 1.00 96.56 93 ALA A N 1
ATOM 692 C CA . ALA A 1 93 ? 10.485 5.040 -2.479 1.00 96.56 93 ALA A CA 1
ATOM 693 C C . ALA A 1 93 ? 11.295 6.065 -3.280 1.00 96.56 93 ALA A C 1
ATOM 695 O O . ALA A 1 93 ? 10.827 6.685 -4.240 1.00 96.56 93 ALA A O 1
ATOM 696 N N . THR A 1 94 ? 12.549 6.233 -2.877 1.00 91.75 94 THR A N 1
ATOM 697 C CA . THR A 1 94 ? 13.531 7.015 -3.625 1.00 91.75 94 THR A CA 1
ATOM 698 C C . THR A 1 94 ? 14.375 6.083 -4.478 1.00 91.75 94 THR A C 1
ATOM 700 O O . THR A 1 94 ? 14.795 5.032 -3.995 1.00 91.75 94 THR A O 1
ATOM 703 N N . GLU A 1 95 ? 14.690 6.501 -5.705 1.00 88.25 95 GLU A N 1
ATOM 704 C CA . GLU A 1 95 ? 15.477 5.700 -6.659 1.00 88.25 95 GLU A CA 1
ATOM 705 C C . GLU A 1 95 ? 14.783 4.374 -7.014 1.00 88.25 95 GLU A C 1
ATOM 707 O O . GLU A 1 95 ? 13.616 4.190 -6.711 1.00 88.25 95 GLU A O 1
ATOM 712 N N . ALA A 1 96 ? 15.464 3.442 -7.669 1.00 91.62 96 ALA A N 1
ATOM 713 C CA . ALA A 1 96 ? 14.895 2.182 -8.154 1.00 91.62 96 ALA A CA 1
ATOM 714 C C . ALA A 1 96 ? 14.586 1.151 -7.042 1.00 91.62 96 ALA A C 1
ATOM 716 O O . ALA A 1 96 ? 15.012 -0.003 -7.124 1.00 91.62 96 ALA A O 1
ATOM 717 N N . THR A 1 97 ? 13.921 1.572 -5.966 1.00 96.56 97 THR A N 1
ATOM 718 C CA . THR A 1 97 ? 13.601 0.749 -4.794 1.00 96.56 97 THR A CA 1
ATOM 719 C C . THR A 1 97 ? 12.099 0.621 -4.581 1.00 96.56 97 THR A C 1
ATOM 721 O O . THR A 1 97 ? 11.305 1.434 -5.063 1.00 96.56 97 THR A O 1
ATOM 724 N N . ASP A 1 98 ? 11.715 -0.436 -3.876 1.00 97.88 98 ASP A N 1
ATOM 725 C CA . ASP A 1 98 ? 10.324 -0.729 -3.555 1.00 97.88 98 ASP A CA 1
ATOM 726 C C . ASP A 1 98 ? 9.832 0.181 -2.425 1.00 97.88 98 ASP A C 1
ATOM 728 O O . ASP A 1 98 ? 10.578 0.506 -1.496 1.00 97.88 98 ASP A O 1
ATOM 732 N N . ALA A 1 99 ? 8.569 0.596 -2.508 1.00 97.94 99 ALA A N 1
ATOM 733 C CA . ALA A 1 99 ? 7.916 1.305 -1.418 1.00 97.94 99 ALA A CA 1
ATOM 734 C C . ALA A 1 99 ? 7.567 0.337 -0.273 1.00 97.94 99 ALA A C 1
ATOM 736 O O . ALA A 1 99 ? 7.267 -0.827 -0.537 1.00 97.94 99 ALA A O 1
ATOM 737 N N . PRO A 1 100 ? 7.556 0.803 0.989 1.00 98.38 100 PRO A N 1
ATOM 738 C CA . PRO A 1 100 ? 7.256 -0.032 2.147 1.00 98.38 100 PRO A CA 1
ATOM 739 C C . PRO A 1 100 ? 5.894 -0.714 2.085 1.00 98.38 100 PRO A C 1
ATOM 741 O O . PRO A 1 100 ? 4.901 -0.046 1.795 1.00 98.38 100 PRO A O 1
ATOM 744 N N . ASP A 1 101 ? 5.816 -1.987 2.461 1.00 98.62 101 ASP A N 1
ATOM 745 C CA . ASP A 1 101 ? 4.535 -2.679 2.627 1.00 98.62 101 ASP A CA 1
ATOM 746 C C . ASP A 1 101 ? 3.876 -2.352 3.976 1.00 98.62 101 ASP A C 1
ATOM 748 O O . ASP A 1 101 ? 4.543 -2.109 4.986 1.00 98.62 101 ASP A O 1
ATOM 752 N N . ILE A 1 102 ? 2.540 -2.375 4.015 1.00 98.62 102 ILE A N 1
ATOM 753 C CA . ILE A 1 102 ? 1.759 -2.178 5.244 1.00 98.62 102 ILE A CA 1
ATOM 754 C C . ILE A 1 102 ? 0.921 -3.426 5.514 1.00 98.62 102 ILE A C 1
ATOM 756 O O . ILE A 1 102 ? 0.065 -3.813 4.723 1.00 98.62 102 ILE A O 1
ATOM 760 N N . THR A 1 103 ? 1.117 -4.030 6.681 1.00 98.62 103 THR A N 1
ATOM 761 C CA . THR A 1 103 ? 0.309 -5.149 7.172 1.00 98.62 103 THR A CA 1
ATOM 762 C C . THR A 1 103 ? -0.299 -4.792 8.520 1.00 98.62 103 THR A C 1
ATOM 764 O O . THR A 1 103 ? 0.414 -4.411 9.447 1.00 98.62 103 THR A O 1
ATOM 767 N N . ILE A 1 104 ? -1.616 -4.929 8.646 1.00 98.56 104 ILE A N 1
ATOM 768 C CA . ILE A 1 104 ? -2.359 -4.645 9.874 1.00 98.56 104 ILE A CA 1
ATOM 769 C C . ILE A 1 104 ? -3.166 -5.879 10.246 1.00 98.56 104 ILE A C 1
ATOM 771 O O . ILE A 1 104 ? -4.084 -6.265 9.526 1.00 98.56 104 ILE A O 1
ATOM 775 N N . LEU A 1 105 ? -2.821 -6.477 11.382 1.00 98.31 105 LEU A N 1
ATOM 776 C CA . LEU A 1 105 ? -3.493 -7.638 11.946 1.00 98.31 105 LEU A CA 1
ATOM 777 C C . LEU A 1 105 ? -4.149 -7.238 13.271 1.00 98.31 105 LEU A C 1
ATOM 779 O O . LEU A 1 105 ? -3.496 -6.646 14.136 1.00 98.31 105 LEU A O 1
ATOM 783 N N . SER A 1 106 ? -5.422 -7.580 13.449 1.00 98.19 106 SER A N 1
ATOM 784 C CA . SER A 1 106 ? -6.154 -7.377 14.701 1.00 98.19 106 SER A CA 1
ATOM 785 C C . SER A 1 106 ? -6.877 -8.648 15.131 1.00 98.19 106 SER A C 1
ATOM 787 O O . SER A 1 106 ? -7.527 -9.313 14.329 1.00 98.19 106 SER A O 1
ATOM 789 N N . GLY A 1 107 ? -6.824 -8.958 16.426 1.00 96.94 107 GLY A N 1
ATOM 790 C CA . GLY A 1 107 ? -7.621 -10.028 17.027 1.00 96.94 107 GLY A CA 1
ATOM 791 C C . GLY A 1 107 ? -9.107 -9.696 17.225 1.00 96.94 107 GLY A C 1
ATOM 792 O O . GLY A 1 107 ? -9.862 -10.591 17.601 1.00 96.94 107 GLY A O 1
ATOM 793 N N . ASP A 1 108 ? -9.544 -8.451 16.984 1.00 96.81 108 ASP A N 1
ATOM 794 C CA . ASP A 1 108 ? -10.932 -8.008 17.213 1.00 96.81 108 ASP A CA 1
ATOM 795 C C . ASP A 1 108 ? -11.507 -7.200 16.039 1.00 96.81 108 ASP A C 1
ATOM 797 O O . ASP A 1 108 ? -12.409 -7.669 15.337 1.00 96.81 108 ASP A O 1
ATOM 801 N N . LEU A 1 109 ? -10.998 -5.983 15.830 1.00 96.94 109 LEU A N 1
ATOM 802 C CA . LEU A 1 109 ? -11.565 -5.002 14.908 1.00 96.94 109 LEU A CA 1
ATOM 803 C C . LEU A 1 109 ? -10.467 -4.132 14.297 1.00 96.94 109 LEU A C 1
ATOM 805 O O . LEU A 1 109 ? -9.673 -3.528 15.020 1.00 96.94 109 LEU A O 1
ATOM 809 N N . ILE A 1 110 ? -10.503 -3.983 12.973 1.00 98.06 110 ILE A N 1
ATOM 810 C CA . ILE A 1 110 ? -9.835 -2.884 12.268 1.00 98.06 110 ILE A CA 1
ATOM 811 C C . ILE A 1 110 ? -10.890 -1.842 11.900 1.00 98.06 110 ILE A C 1
ATOM 813 O O . ILE A 1 110 ? -11.832 -2.138 11.169 1.00 98.06 110 ILE A O 1
ATOM 817 N N . ARG A 1 111 ? -10.728 -0.614 12.388 1.00 96.75 111 ARG A N 1
ATOM 818 C CA . ARG A 1 111 ? -11.586 0.524 12.059 1.00 96.75 111 ARG A CA 1
ATOM 819 C C . ARG A 1 111 ? -10.776 1.611 11.365 1.00 96.75 111 ARG A C 1
ATOM 821 O O . ARG A 1 111 ? -9.829 2.140 11.942 1.00 96.75 111 ARG A O 1
ATOM 828 N N . ILE A 1 112 ? -11.167 1.954 10.145 1.00 96.44 112 ILE A N 1
ATOM 829 C CA . ILE A 1 112 ? -10.513 2.964 9.312 1.00 96.44 112 ILE A CA 1
ATOM 830 C C . ILE A 1 112 ? -11.530 4.067 9.033 1.00 96.44 112 ILE A C 1
ATOM 832 O O . ILE A 1 112 ? -12.419 3.904 8.202 1.00 96.44 112 ILE A O 1
ATOM 836 N N . ASP A 1 113 ? -11.408 5.173 9.762 1.00 95.00 113 ASP A N 1
ATOM 837 C CA . ASP A 1 113 ? -12.243 6.370 9.608 1.00 95.00 113 ASP A CA 1
ATOM 838 C C . ASP A 1 113 ? -11.522 7.474 8.803 1.00 95.00 113 ASP A C 1
ATOM 840 O O . ASP A 1 113 ? -12.135 8.471 8.429 1.00 95.00 113 ASP A O 1
ATOM 844 N N . ALA A 1 114 ? -10.227 7.304 8.521 1.00 95.19 114 ALA A N 1
ATOM 845 C CA . ALA A 1 114 ? -9.412 8.229 7.740 1.00 95.19 114 ALA A CA 1
ATOM 846 C C . ALA A 1 114 ? -8.486 7.496 6.758 1.00 95.19 114 ALA A C 1
ATOM 848 O O . ALA A 1 114 ? -8.411 6.270 6.726 1.00 95.19 114 ALA A O 1
ATOM 849 N N . ARG A 1 115 ? -7.815 8.262 5.892 1.00 95.25 115 ARG A N 1
ATOM 850 C CA . ARG A 1 115 ? -7.085 7.730 4.737 1.00 95.25 115 ARG A CA 1
ATOM 851 C C . ARG A 1 115 ? -5.940 6.796 5.145 1.00 95.25 115 ARG A C 1
ATOM 853 O O . ARG A 1 115 ? -5.061 7.183 5.919 1.00 95.25 115 ARG A O 1
ATOM 860 N N . VAL A 1 116 ? -5.885 5.636 4.486 1.00 97.44 116 VAL A N 1
ATOM 861 C CA . VAL A 1 116 ? -4.694 4.776 4.431 1.00 97.44 116 VAL A CA 1
ATOM 862 C C . VAL A 1 116 ? -4.152 4.766 3.007 1.00 97.44 116 VAL A C 1
ATOM 864 O O . VAL A 1 116 ? -4.893 4.476 2.069 1.00 97.44 116 VAL A O 1
ATOM 867 N N . ALA A 1 117 ? -2.880 5.117 2.817 1.00 97.88 117 ALA A N 1
ATOM 868 C CA . ALA A 1 117 ? -2.288 5.211 1.483 1.00 97.88 117 ALA A CA 1
ATOM 869 C C . ALA A 1 117 ? -0.898 4.575 1.391 1.00 97.88 117 ALA A C 1
ATOM 871 O O . ALA A 1 117 ? -0.019 4.859 2.195 1.00 97.88 117 ALA A O 1
ATOM 872 N N . GLY A 1 118 ? -0.694 3.758 0.366 1.00 98.12 118 GLY A N 1
ATOM 873 C CA . GLY A 1 118 ? 0.593 3.210 -0.020 1.00 98.12 118 GLY A CA 1
ATOM 874 C C . GLY A 1 118 ? 1.491 4.246 -0.697 1.00 98.12 118 GLY A C 1
ATOM 875 O O . GLY A 1 118 ? 1.002 5.221 -1.272 1.00 98.12 118 GLY A O 1
ATOM 876 N N . GLY A 1 119 ? 2.799 4.011 -0.638 1.00 98.19 119 GLY A N 1
ATOM 877 C CA . GLY A 1 119 ? 3.818 4.797 -1.317 1.00 98.19 119 GLY A CA 1
ATOM 878 C C . GLY A 1 119 ? 4.051 4.300 -2.742 1.00 98.19 119 GLY A C 1
ATOM 879 O O . GLY A 1 119 ? 3.849 3.124 -3.060 1.00 98.19 119 GLY A O 1
ATOM 880 N N . LYS A 1 120 ? 4.471 5.205 -3.623 1.00 98.19 120 LYS A N 1
ATOM 881 C CA . LYS A 1 120 ? 4.897 4.882 -4.986 1.00 98.19 120 LYS A CA 1
ATOM 882 C C . LYS A 1 120 ? 6.270 4.201 -4.957 1.00 98.19 120 LYS A C 1
ATOM 884 O O . LYS A 1 120 ? 7.178 4.694 -4.290 1.00 98.19 120 LYS A O 1
ATOM 889 N N . GLY A 1 121 ? 6.434 3.124 -5.722 1.00 98.25 121 GLY A N 1
ATOM 890 C CA . GLY A 1 121 ? 7.751 2.570 -6.030 1.00 98.25 121 GLY A CA 1
ATOM 891 C C . GLY A 1 121 ? 8.610 3.594 -6.768 1.00 98.25 121 GLY A C 1
ATOM 892 O O . GLY A 1 121 ? 8.101 4.408 -7.546 1.00 98.25 121 GLY A O 1
ATOM 893 N N . GLY A 1 122 ? 9.908 3.611 -6.499 1.00 97.94 122 GLY A N 1
ATOM 894 C CA . GLY A 1 122 ? 10.743 4.680 -7.016 1.00 97.94 122 GLY A CA 1
ATOM 895 C C . GLY A 1 122 ? 11.194 4.420 -8.458 1.00 97.94 122 GLY A C 1
ATOM 896 O O . GLY A 1 122 ? 11.220 3.288 -8.950 1.00 97.94 122 GLY A O 1
ATOM 897 N N . ASP A 1 123 ? 11.472 5.503 -9.180 1.00 97.38 123 ASP A N 1
ATOM 898 C CA . ASP A 1 123 ? 11.728 5.446 -10.617 1.00 97.38 123 ASP A CA 1
ATOM 899 C C . ASP A 1 123 ? 13.160 4.973 -10.910 1.00 97.38 123 ASP A C 1
ATOM 901 O O . ASP A 1 123 ? 14.122 5.408 -10.272 1.00 97.38 123 ASP A O 1
ATOM 905 N N . GLY A 1 124 ? 13.303 4.126 -11.930 1.00 94.44 124 GLY A N 1
ATOM 906 C CA . GLY A 1 124 ? 14.583 3.566 -12.349 1.00 94.44 124 GLY A CA 1
ATOM 907 C C . GLY A 1 124 ? 15.577 4.626 -12.825 1.00 94.44 124 GLY A C 1
ATOM 908 O O . GLY A 1 124 ? 16.757 4.554 -12.499 1.00 94.44 124 GLY A O 1
ATOM 909 N N . GLY A 1 125 ? 15.092 5.639 -13.559 1.00 89.38 125 GLY A N 1
ATOM 910 C CA . GLY A 1 125 ? 15.807 6.868 -13.950 1.00 89.38 125 GLY A CA 1
ATOM 911 C C . GLY A 1 125 ? 17.006 6.705 -14.903 1.00 89.38 125 GLY A C 1
ATOM 912 O O . GLY A 1 125 ? 17.237 7.560 -15.760 1.00 89.38 125 GLY A O 1
ATOM 913 N N . GLU A 1 126 ? 17.744 5.605 -14.796 1.00 92.81 126 GLU A N 1
ATOM 914 C CA . GLU A 1 126 ? 18.958 5.282 -15.536 1.00 92.81 126 GLU A CA 1
ATOM 915 C C . GLU A 1 126 ? 18.750 4.113 -16.507 1.00 92.81 126 GLU A C 1
ATOM 917 O O . GLU A 1 126 ? 17.782 3.359 -16.436 1.00 92.81 126 GLU A O 1
ATOM 922 N N . VAL A 1 127 ? 19.664 3.980 -17.469 1.00 91.19 127 VAL A N 1
ATOM 923 C CA . VAL A 1 127 ? 19.583 2.928 -18.491 1.00 91.19 127 VAL A CA 1
ATOM 924 C C . VAL A 1 127 ? 19.658 1.552 -17.831 1.00 91.19 127 VAL A C 1
ATOM 926 O O . VAL A 1 127 ? 20.528 1.311 -17.001 1.00 91.19 127 VAL A O 1
ATOM 929 N N . ASP A 1 128 ? 18.765 0.657 -18.246 1.00 92.12 128 ASP A N 1
ATOM 930 C CA . ASP A 1 128 ? 18.629 -0.718 -17.765 1.00 92.12 128 ASP A CA 1
ATOM 931 C C . ASP A 1 128 ? 18.273 -0.837 -16.264 1.00 92.12 128 ASP A C 1
ATOM 933 O O . ASP A 1 128 ? 18.365 -1.926 -15.696 1.00 92.12 128 ASP A O 1
ATOM 937 N N . VAL A 1 129 ? 17.827 0.252 -15.619 1.00 95.88 129 VAL A N 1
ATOM 938 C CA . VAL A 1 129 ? 17.379 0.243 -14.219 1.00 95.88 129 VAL A CA 1
ATOM 939 C C . VAL A 1 129 ? 15.847 0.175 -14.144 1.00 95.88 129 VAL A C 1
ATOM 941 O O . VAL A 1 129 ? 15.179 1.104 -14.609 1.00 95.88 129 VAL A O 1
ATOM 944 N N . PRO A 1 130 ? 15.266 -0.909 -13.595 1.00 95.62 130 PRO A N 1
ATOM 945 C CA . PRO A 1 130 ? 13.816 -1.066 -13.501 1.00 95.62 130 PRO A CA 1
ATOM 946 C C . PRO A 1 130 ? 13.203 -0.108 -12.476 1.00 95.62 130 PRO A C 1
ATOM 948 O O . PRO A 1 130 ? 13.894 0.390 -11.590 1.00 95.62 130 PRO A O 1
ATOM 951 N N . GLY A 1 131 ? 11.899 0.134 -12.591 1.00 96.81 131 GLY A N 1
ATOM 952 C CA . GLY A 1 131 ? 11.145 0.814 -11.538 1.00 96.81 131 GLY A CA 1
ATOM 953 C C . GLY A 1 131 ? 10.892 -0.107 -10.341 1.00 96.81 131 GLY A C 1
ATOM 954 O O . GLY A 1 131 ? 10.745 -1.319 -10.509 1.00 96.81 131 GLY A O 1
ATOM 955 N N . GLY A 1 132 ? 10.825 0.466 -9.141 1.00 97.75 132 GLY A N 1
ATOM 956 C CA . GLY A 1 132 ? 10.475 -0.258 -7.919 1.00 97.75 132 GLY A CA 1
ATOM 957 C C . GLY A 1 132 ? 8.977 -0.526 -7.788 1.00 97.75 132 GLY A C 1
ATOM 958 O O . GLY A 1 132 ? 8.148 0.122 -8.432 1.00 97.75 132 GLY A O 1
ATOM 959 N N . ASN A 1 133 ? 8.608 -1.484 -6.949 1.00 97.94 133 ASN A N 1
ATOM 960 C CA . ASN A 1 133 ? 7.216 -1.845 -6.698 1.00 97.94 133 ASN A CA 1
ATOM 961 C C . ASN A 1 133 ? 6.528 -0.849 -5.752 1.00 97.94 133 ASN A C 1
ATOM 963 O O . ASN A 1 133 ? 7.158 -0.273 -4.865 1.00 97.94 133 ASN A O 1
ATOM 967 N N . GLY A 1 134 ? 5.224 -0.650 -5.938 1.00 97.75 134 GLY A N 1
ATOM 968 C CA . GLY A 1 134 ? 4.394 0.120 -5.014 1.00 97.75 134 GLY A CA 1
ATOM 969 C C . GLY A 1 134 ? 3.986 -0.679 -3.774 1.00 97.75 134 GLY A C 1
ATOM 970 O O . GLY A 1 134 ? 3.902 -1.903 -3.818 1.00 97.75 134 GLY A O 1
ATOM 971 N N . THR A 1 135 ? 3.663 0.029 -2.691 1.00 98.56 135 THR A N 1
ATOM 972 C CA . THR A 1 135 ? 3.215 -0.550 -1.413 1.00 98.56 135 THR A CA 1
ATOM 973 C C . THR A 1 135 ? 2.001 -1.455 -1.573 1.00 98.56 135 THR A C 1
ATOM 975 O O . THR A 1 135 ? 0.953 -0.994 -2.031 1.00 98.56 135 THR A O 1
ATOM 978 N N . SER A 1 136 ? 2.084 -2.688 -1.086 1.00 98.12 136 SER A N 1
ATOM 979 C CA . SER A 1 136 ? 0.927 -3.548 -0.837 1.00 98.12 136 SER A CA 1
ATOM 980 C C . SER A 1 136 ? 0.361 -3.326 0.566 1.00 98.12 136 SER A C 1
ATOM 982 O O . SER A 1 136 ? 1.089 -3.069 1.526 1.00 98.12 136 SER A O 1
ATOM 984 N N . ILE A 1 137 ? -0.963 -3.435 0.693 1.00 98.12 137 ILE A N 1
ATOM 985 C CA . ILE A 1 137 ? -1.683 -3.270 1.958 1.00 98.12 137 ILE A CA 1
ATOM 986 C C . ILE A 1 137 ? -2.435 -4.555 2.284 1.00 98.12 137 ILE A C 1
ATOM 988 O O . ILE A 1 137 ? -3.275 -5.007 1.507 1.00 98.12 137 ILE A O 1
ATOM 992 N N . THR A 1 138 ? -2.170 -5.116 3.460 1.00 98.06 138 THR A N 1
ATOM 993 C CA . THR A 1 138 ? -2.893 -6.278 3.985 1.00 98.06 138 THR A CA 1
ATOM 994 C C . THR A 1 138 ? -3.614 -5.916 5.273 1.00 98.06 138 THR A C 1
ATOM 996 O O . THR A 1 138 ? -2.993 -5.417 6.212 1.00 98.06 138 THR A O 1
ATOM 999 N N . LEU A 1 139 ? -4.916 -6.189 5.323 1.00 97.38 139 LEU A N 1
ATOM 1000 C CA . LEU A 1 139 ? -5.770 -6.006 6.493 1.00 97.38 139 LEU A CA 1
ATOM 1001 C C . LEU A 1 139 ? -6.369 -7.359 6.885 1.00 97.38 139 LEU A C 1
ATOM 1003 O O . LEU A 1 139 ? -7.027 -7.997 6.065 1.00 97.38 139 LEU A O 1
ATOM 1007 N N . ASP A 1 140 ? -6.167 -7.782 8.128 1.00 97.69 140 ASP A N 1
ATOM 1008 C CA . ASP A 1 140 ? -6.705 -9.042 8.647 1.00 97.69 140 ASP A CA 1
ATOM 1009 C C . ASP A 1 140 ? -7.292 -8.834 10.042 1.00 97.69 140 ASP A C 1
ATOM 1011 O O . ASP A 1 140 ? -6.589 -8.467 10.988 1.00 97.69 140 ASP A O 1
ATOM 1015 N N . ALA A 1 141 ? -8.599 -9.034 10.160 1.00 96.88 141 ALA A N 1
ATOM 1016 C CA . ALA A 1 141 ? -9.301 -9.008 11.432 1.00 96.88 141 ALA A CA 1
ATOM 1017 C C . ALA A 1 141 ? -10.620 -9.768 11.323 1.00 96.88 141 ALA A C 1
ATOM 1019 O O . ALA A 1 141 ? -11.197 -9.820 10.243 1.00 96.88 141 ALA A O 1
ATOM 1020 N N . PRO A 1 142 ? -11.198 -10.273 12.425 1.00 95.31 142 PRO A N 1
ATOM 1021 C CA . PRO A 1 142 ? -12.541 -10.850 12.384 1.00 95.31 142 PRO A CA 1
ATOM 1022 C C . PRO A 1 142 ? -13.578 -9.898 11.772 1.00 95.31 142 PRO A C 1
ATOM 1024 O O . PRO A 1 142 ? -14.456 -10.334 11.030 1.00 95.31 142 PRO A O 1
ATOM 1027 N N . ARG A 1 143 ? -13.466 -8.598 12.074 1.00 94.50 143 ARG A N 1
ATOM 1028 C CA . ARG A 1 143 ? -14.333 -7.540 11.547 1.00 94.50 143 ARG A CA 1
ATOM 1029 C C . ARG A 1 143 ? -13.509 -6.352 11.083 1.00 94.50 143 ARG A C 1
ATOM 1031 O O . ARG A 1 143 ? -12.561 -5.948 11.760 1.00 94.50 143 ARG A O 1
ATOM 1038 N N . LEU A 1 144 ? -13.928 -5.750 9.978 1.00 94.25 144 LEU A N 1
ATOM 1039 C CA . LEU A 1 144 ? -13.356 -4.515 9.466 1.00 94.25 144 LEU A CA 1
ATOM 1040 C C . LEU A 1 144 ? -14.460 -3.487 9.244 1.00 94.25 144 LEU A C 1
ATOM 1042 O O . LEU A 1 144 ? -15.470 -3.791 8.624 1.00 94.25 144 LEU A O 1
ATOM 1046 N N . MET A 1 145 ? -14.267 -2.269 9.737 1.00 93.50 145 MET A N 1
ATOM 1047 C CA . MET A 1 145 ? -15.168 -1.141 9.520 1.00 93.50 145 MET A CA 1
ATOM 1048 C C . MET A 1 145 ? -14.405 -0.058 8.766 1.00 93.50 145 MET A C 1
ATOM 1050 O O . MET A 1 145 ? -13.560 0.622 9.348 1.00 93.50 145 MET A O 1
ATOM 1054 N N . ILE A 1 146 ? -14.661 0.061 7.467 1.00 91.50 146 ILE A N 1
ATOM 1055 C CA . ILE A 1 146 ? -13.880 0.901 6.561 1.00 91.50 146 ILE A CA 1
ATOM 1056 C C . ILE A 1 146 ? -14.778 2.008 6.014 1.00 91.50 146 ILE A C 1
ATOM 1058 O O . ILE A 1 146 ? -15.623 1.776 5.153 1.00 91.50 146 ILE A O 1
ATOM 1062 N N . ASN A 1 147 ? -14.584 3.213 6.540 1.00 91.06 147 ASN A N 1
ATOM 1063 C CA . ASN A 1 147 ? -15.365 4.411 6.226 1.00 91.06 147 ASN A CA 1
ATOM 1064 C C . ASN A 1 147 ? -14.526 5.473 5.502 1.00 91.06 147 ASN A C 1
ATOM 1066 O O . ASN A 1 147 ? -14.955 6.613 5.359 1.00 91.06 147 ASN A O 1
ATOM 1070 N N . ALA A 1 148 ? -13.304 5.128 5.096 1.00 91.44 148 ALA A N 1
ATOM 1071 C CA . ALA A 1 148 ? -12.411 6.010 4.365 1.00 91.44 148 ALA A CA 1
ATOM 1072 C C . ALA A 1 148 ? -11.584 5.226 3.333 1.00 91.44 148 ALA A C 1
ATOM 1074 O O . ALA A 1 148 ? -11.428 4.009 3.471 1.00 91.44 148 ALA A O 1
ATOM 1075 N N . PRO A 1 149 ? -11.028 5.903 2.308 1.00 92.56 149 PRO A N 1
ATOM 1076 C CA . PRO A 1 149 ? -10.289 5.232 1.247 1.00 92.56 149 PRO A CA 1
ATOM 1077 C C . PRO A 1 149 ? -9.012 4.543 1.737 1.00 92.56 149 PRO A C 1
ATOM 1079 O O . PRO A 1 149 ? -8.185 5.143 2.434 1.00 92.56 149 PRO A O 1
ATOM 1082 N N . VAL A 1 150 ? -8.821 3.313 1.263 1.00 94.25 150 VAL A N 1
ATOM 1083 C CA . VAL A 1 150 ? -7.584 2.539 1.358 1.00 94.25 150 VAL A CA 1
ATOM 1084 C C . VAL A 1 150 ? -6.996 2.422 -0.045 1.00 94.25 150 VAL A C 1
ATOM 1086 O O . VAL A 1 150 ? -7.592 1.824 -0.943 1.00 94.25 150 VAL A O 1
ATOM 1089 N N . LEU A 1 151 ? -5.831 3.029 -0.242 1.00 95.75 151 LEU A N 1
ATOM 1090 C CA . LEU A 1 151 ? -5.163 3.131 -1.538 1.00 95.75 151 LEU A CA 1
ATOM 1091 C C . LEU A 1 151 ? -3.825 2.405 -1.455 1.00 95.75 151 LEU A C 1
ATOM 1093 O O . LEU A 1 151 ? -3.035 2.753 -0.587 1.00 95.75 151 LEU A O 1
ATOM 1097 N N . SER A 1 152 ? -3.529 1.450 -2.330 1.00 95.62 152 SER A N 1
ATOM 1098 C CA . SER A 1 152 ? -2.175 0.879 -2.391 1.00 95.62 152 SER A CA 1
ATOM 1099 C C . SER A 1 152 ? -1.246 1.733 -3.268 1.00 95.62 152 SER A C 1
ATOM 1101 O O . SER A 1 152 ? -1.646 2.756 -3.832 1.00 95.62 152 SER A O 1
ATOM 1103 N N . GLY A 1 153 ? 0.027 1.354 -3.329 1.00 96.69 153 GLY A N 1
ATOM 1104 C CA . GLY A 1 153 ? 1.063 2.093 -4.038 1.00 96.69 153 GLY A CA 1
ATOM 1105 C C . GLY A 1 153 ? 1.110 1.810 -5.538 1.00 96.69 153 GLY A C 1
ATOM 1106 O O . GLY A 1 153 ? 0.944 0.671 -5.975 1.00 96.69 153 GLY A O 1
ATOM 1107 N N . ASN A 1 154 ? 1.410 2.836 -6.335 1.00 96.50 154 ASN A N 1
ATOM 1108 C CA . ASN A 1 154 ? 1.724 2.666 -7.758 1.00 96.50 154 ASN A CA 1
ATOM 1109 C C . ASN A 1 154 ? 3.159 2.150 -7.939 1.00 96.50 154 ASN A C 1
ATOM 1111 O O . ASN A 1 154 ? 4.037 2.478 -7.142 1.00 96.50 154 ASN A O 1
ATOM 1115 N N . GLY A 1 155 ? 3.415 1.419 -9.020 1.00 95.88 155 GLY A N 1
ATOM 1116 C CA . GLY A 1 155 ? 4.776 1.072 -9.423 1.00 95.88 155 GLY A CA 1
ATOM 1117 C C . GLY A 1 155 ? 5.571 2.281 -9.931 1.00 95.88 155 GLY A C 1
ATOM 1118 O O . GLY A 1 155 ? 5.002 3.260 -10.426 1.00 95.88 155 GLY A O 1
ATOM 1119 N N . GLY A 1 156 ? 6.893 2.206 -9.810 1.00 96.69 156 GLY A N 1
ATOM 1120 C CA . GLY A 1 156 ? 7.839 3.170 -10.367 1.00 96.69 156 GLY A CA 1
ATOM 1121 C C . GLY A 1 156 ? 8.033 2.994 -11.869 1.00 96.69 156 GLY A C 1
ATOM 1122 O O . GLY A 1 156 ? 7.908 1.893 -12.405 1.00 96.69 156 GLY A O 1
ATOM 1123 N N . ASP A 1 157 ? 8.363 4.070 -12.571 1.00 95.19 157 ASP A N 1
ATOM 1124 C CA . ASP A 1 157 ? 8.667 4.007 -13.998 1.00 95.19 157 ASP A CA 1
ATOM 1125 C C . ASP A 1 157 ? 10.064 3.410 -14.221 1.00 95.19 157 ASP A C 1
ATOM 1127 O O . ASP A 1 157 ? 11.022 3.738 -13.519 1.00 95.19 157 ASP A O 1
ATOM 1131 N N . GLY A 1 158 ? 10.199 2.547 -15.226 1.00 93.12 158 GLY A N 1
ATOM 1132 C CA . GLY A 1 158 ? 11.490 2.019 -15.651 1.00 93.12 158 GLY A CA 1
ATOM 1133 C C . GLY A 1 158 ? 12.339 3.099 -16.319 1.00 93.12 158 GLY A C 1
ATOM 1134 O O . GLY A 1 158 ? 11.838 3.924 -17.090 1.00 93.12 158 GLY A O 1
ATOM 1135 N N . GLY A 1 159 ? 13.646 3.084 -16.064 1.00 91.69 159 GLY A N 1
ATOM 1136 C CA . GLY A 1 159 ? 14.594 3.862 -16.855 1.00 91.69 159 GLY A CA 1
ATOM 1137 C C . GLY A 1 159 ? 14.732 3.304 -18.281 1.00 91.69 159 GLY A C 1
ATOM 1138 O O . GLY A 1 159 ? 14.136 2.276 -18.605 1.00 91.69 159 GLY A O 1
ATOM 1139 N N . PRO A 1 160 ? 15.467 3.964 -19.196 1.00 88.94 160 PRO A N 1
ATOM 1140 C C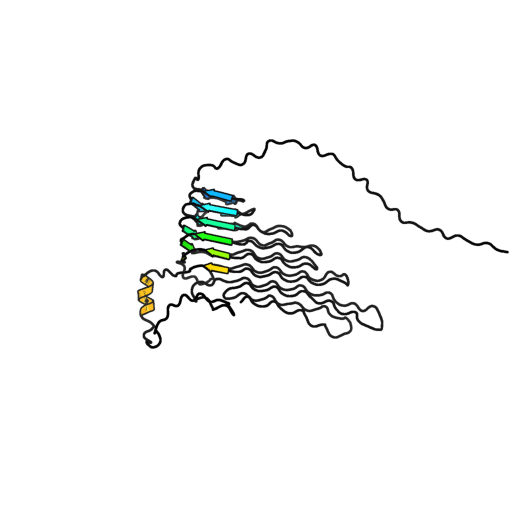A . PRO A 1 160 ? 15.540 3.527 -20.591 1.00 88.94 160 PRO A CA 1
ATOM 1141 C C . PRO A 1 160 ? 15.917 2.045 -20.717 1.00 88.94 160 PRO A C 1
ATOM 1143 O O . PRO A 1 160 ? 16.831 1.605 -20.034 1.00 88.94 160 PRO A O 1
ATOM 1146 N N . ASN A 1 161 ? 15.248 1.295 -21.598 1.00 86.19 161 ASN A N 1
ATOM 1147 C CA . ASN A 1 161 ? 15.329 -0.173 -21.738 1.00 86.19 161 ASN A CA 1
ATOM 1148 C C . ASN A 1 161 ? 14.847 -1.036 -20.567 1.00 86.19 161 ASN A C 1
ATOM 1150 O O . ASN A 1 161 ? 14.950 -2.261 -20.648 1.00 86.19 161 ASN A O 1
ATOM 1154 N N . ALA A 1 162 ? 14.338 -0.446 -19.495 1.00 90.94 162 ALA A N 1
ATOM 1155 C CA . ALA A 1 162 ? 13.983 -1.187 -18.299 1.00 90.94 162 ALA A CA 1
ATOM 1156 C C . ALA A 1 162 ? 12.474 -1.258 -18.096 1.00 90.94 162 ALA A C 1
ATOM 1158 O O . ALA A 1 162 ? 11.720 -0.375 -18.510 1.00 90.94 162 ALA A O 1
ATOM 1159 N N . ASP A 1 163 ? 12.035 -2.328 -17.448 1.00 90.44 163 ASP A N 1
ATOM 1160 C CA . ASP A 1 163 ? 10.631 -2.538 -17.131 1.00 90.44 163 ASP A CA 1
ATOM 1161 C C . ASP A 1 163 ? 10.168 -1.568 -16.026 1.00 90.44 163 ASP A C 1
ATOM 1163 O O . ASP A 1 163 ? 10.947 -1.161 -15.160 1.00 90.44 163 ASP A O 1
ATOM 1167 N N . GLY A 1 164 ? 8.891 -1.187 -16.067 1.00 90.75 164 GLY A N 1
ATOM 1168 C CA . GLY A 1 164 ? 8.239 -0.486 -14.964 1.00 90.75 164 GLY A CA 1
ATOM 1169 C C . GLY A 1 164 ? 7.976 -1.430 -13.791 1.00 90.75 164 GLY A C 1
ATOM 1170 O O . GLY A 1 164 ? 7.778 -2.630 -13.985 1.00 90.75 164 GLY A O 1
ATOM 1171 N N . GLY A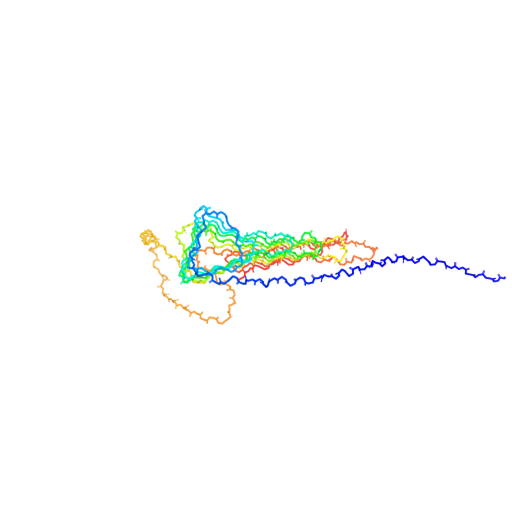 1 165 ? 7.957 -0.885 -12.580 1.00 94.31 165 GLY A N 1
ATOM 1172 C CA . GLY A 1 165 ? 7.641 -1.626 -11.364 1.00 94.31 165 GLY A CA 1
ATOM 1173 C C . GLY A 1 165 ? 6.160 -1.977 -11.269 1.00 94.31 165 GLY A C 1
ATOM 1174 O O . GLY A 1 165 ? 5.306 -1.321 -11.872 1.00 94.31 165 GLY A O 1
ATOM 1175 N N . ASN A 1 166 ? 5.832 -3.014 -10.506 1.00 92.75 166 ASN A N 1
ATOM 1176 C CA . ASN A 1 166 ? 4.441 -3.413 -10.307 1.00 92.75 166 ASN A CA 1
ATOM 1177 C C . ASN A 1 166 ? 3.772 -2.520 -9.263 1.00 92.75 166 ASN A C 1
ATOM 1179 O O . ASN A 1 166 ? 4.421 -1.989 -8.362 1.00 92.75 166 ASN A O 1
ATOM 1183 N N . ALA A 1 167 ? 2.460 -2.366 -9.363 1.00 92.00 167 ALA A N 1
ATOM 1184 C CA . ALA A 1 167 ? 1.696 -1.789 -8.273 1.00 92.00 167 ALA A CA 1
ATOM 1185 C C . ALA A 1 167 ? 1.534 -2.760 -7.107 1.00 92.00 167 ALA A C 1
ATOM 1187 O O . ALA A 1 167 ? 1.543 -3.979 -7.281 1.00 92.00 167 ALA A O 1
ATOM 1188 N N . GLY A 1 168 ? 1.314 -2.197 -5.924 1.00 93.00 168 GLY A N 1
ATOM 1189 C CA . GLY A 1 168 ? 0.951 -2.976 -4.754 1.00 93.00 168 GLY A CA 1
ATOM 1190 C C . GLY A 1 168 ? -0.524 -3.359 -4.754 1.00 93.00 168 GLY A C 1
ATOM 1191 O O . GLY A 1 168 ? -1.368 -2.669 -5.333 1.00 93.00 168 GLY A O 1
ATOM 1192 N N . GLY A 1 169 ? -0.851 -4.464 -4.092 1.00 89.62 169 GLY A N 1
ATOM 1193 C CA . GLY A 1 169 ? -2.227 -4.941 -3.944 1.00 89.62 169 GLY A CA 1
ATOM 1194 C C . GLY A 1 169 ? -2.906 -4.456 -2.664 1.00 89.62 169 GLY A C 1
ATOM 1195 O O . GLY A 1 169 ? -2.270 -3.888 -1.778 1.00 89.62 169 GLY A O 1
ATOM 1196 N N . ILE A 1 170 ? -4.205 -4.717 -2.556 1.00 92.06 170 ILE A N 1
ATOM 1197 C CA . ILE A 1 170 ? -4.977 -4.624 -1.320 1.00 92.06 170 ILE A CA 1
ATOM 1198 C C . ILE A 1 170 ? -5.588 -5.992 -1.042 1.00 92.06 170 ILE A C 1
ATOM 1200 O O . ILE A 1 170 ? -6.334 -6.522 -1.867 1.00 92.06 170 ILE A O 1
ATOM 1204 N N . PHE A 1 171 ? -5.311 -6.535 0.138 1.00 91.69 171 PHE A N 1
ATOM 1205 C CA . PHE A 1 171 ? -5.827 -7.826 0.579 1.00 91.69 171 PHE A CA 1
ATOM 1206 C C . PHE A 1 171 ? -6.547 -7.657 1.909 1.00 91.69 171 PHE A C 1
ATOM 1208 O O . PHE A 1 171 ? -5.947 -7.239 2.897 1.00 91.69 171 PHE A O 1
ATOM 1215 N N . VAL A 1 172 ? -7.839 -7.966 1.923 1.00 92.12 172 VAL A N 1
ATOM 1216 C CA . VAL A 1 172 ? -8.692 -7.826 3.102 1.00 92.12 172 VAL A CA 1
ATOM 1217 C C . VAL A 1 172 ? -9.250 -9.183 3.489 1.00 92.12 172 VAL A C 1
ATOM 1219 O O . VAL A 1 172 ? -9.946 -9.825 2.700 1.00 92.12 172 VAL A O 1
ATOM 1222 N N . PHE A 1 173 ? -8.961 -9.598 4.716 1.00 91.25 173 PHE A N 1
ATOM 1223 C CA . PHE A 1 173 ? -9.407 -10.855 5.298 1.00 91.25 173 PHE A CA 1
ATOM 1224 C C . PHE A 1 173 ? -10.277 -10.570 6.518 1.00 91.25 173 PHE A C 1
ATOM 1226 O O . PHE A 1 173 ? -9.794 -10.022 7.505 1.00 91.25 173 PHE A O 1
ATOM 1233 N N . GLY A 1 174 ? -11.560 -10.930 6.434 1.00 90.19 174 GLY A N 1
ATOM 1234 C CA . GLY A 1 174 ? -12.518 -10.714 7.515 1.00 90.19 174 GLY A CA 1
ATOM 1235 C C . GLY A 1 174 ? -13.813 -10.077 7.058 1.00 90.19 174 GLY A C 1
ATOM 1236 O O . GLY A 1 174 ? -13.922 -9.645 5.916 1.00 90.19 174 GLY A O 1
ATOM 1237 N N . ASP A 1 175 ? -14.782 -9.977 7.968 1.00 89.75 175 ASP A N 1
ATOM 1238 C CA . ASP A 1 175 ? -16.080 -9.386 7.652 1.00 89.75 175 ASP A CA 1
ATOM 1239 C C . ASP A 1 175 ? -15.942 -7.867 7.508 1.00 89.75 175 ASP A C 1
ATOM 1241 O O . ASP A 1 175 ? -15.976 -7.119 8.490 1.00 89.75 175 ASP A O 1
ATOM 1245 N N . ALA A 1 176 ? -15.757 -7.418 6.268 1.00 86.88 176 ALA A N 1
ATOM 1246 C CA . ALA A 1 176 ? -15.651 -6.007 5.938 1.00 86.88 176 ALA A CA 1
ATOM 1247 C C . ALA A 1 176 ? -17.039 -5.362 5.824 1.00 86.88 176 ALA A C 1
ATOM 1249 O O . ALA A 1 176 ? -17.924 -5.858 5.123 1.00 86.88 176 ALA A O 1
ATOM 1250 N N . LEU A 1 177 ? -17.192 -4.245 6.530 1.00 88.25 177 LEU A N 1
ATOM 1251 C CA . LEU A 1 177 ? -18.377 -3.410 6.648 1.00 88.25 177 LEU A CA 1
ATOM 1252 C C . LEU A 1 177 ? -17.990 -1.973 6.284 1.00 88.25 177 LEU A C 1
ATOM 1254 O O . LEU A 1 177 ? -16.892 -1.515 6.607 1.00 88.25 177 LEU A O 1
ATOM 1258 N N . THR A 1 178 ? -18.903 -1.247 5.653 1.00 83.94 178 THR A N 1
ATOM 1259 C CA . THR A 1 178 ? -18.793 0.201 5.462 1.00 83.94 178 THR A CA 1
ATOM 1260 C C . THR A 1 178 ? -20.113 0.838 5.868 1.00 83.94 178 THR A C 1
ATOM 1262 O O . THR A 1 178 ? -21.176 0.296 5.548 1.00 83.94 178 THR A O 1
ATOM 1265 N N . ASP A 1 179 ? -20.038 1.943 6.606 1.00 79.12 179 ASP A N 1
ATOM 1266 C CA . ASP A 1 179 ? -21.204 2.768 6.936 1.00 79.12 179 ASP A CA 1
ATOM 1267 C C . ASP A 1 179 ? -21.359 3.940 5.953 1.00 79.12 179 ASP A C 1
ATOM 1269 O O . ASP A 1 179 ? -22.329 4.694 6.047 1.00 79.12 179 ASP A O 1
ATOM 1273 N N . ASP A 1 180 ? -20.405 4.116 5.032 1.00 68.06 180 ASP A N 1
ATOM 1274 C CA . ASP A 1 180 ? -20.410 5.230 4.096 1.00 68.06 180 ASP A CA 1
ATOM 1275 C C . ASP A 1 180 ? -21.191 4.862 2.823 1.00 68.06 180 ASP A C 1
ATOM 1277 O O . ASP A 1 180 ? -20.890 3.883 2.138 1.00 68.06 180 ASP A O 1
ATOM 1281 N N . ASP A 1 181 ? -22.201 5.672 2.496 1.00 67.56 181 ASP A N 1
ATOM 1282 C CA . ASP A 1 181 ? -22.926 5.600 1.220 1.00 67.56 181 ASP A CA 1
ATOM 1283 C C . ASP A 1 181 ? -22.059 6.126 0.054 1.00 67.56 181 ASP A C 1
ATOM 1285 O O . ASP A 1 181 ? -22.483 6.116 -1.107 1.00 67.56 181 ASP A O 1
ATOM 1289 N N . ASN A 1 182 ? -20.858 6.632 0.353 1.00 58.25 182 ASN A N 1
ATOM 1290 C CA . ASN A 1 182 ? -19.955 7.205 -0.625 1.00 58.25 182 ASN A CA 1
ATOM 1291 C C . ASN A 1 182 ? -19.389 6.120 -1.552 1.00 58.25 182 ASN A C 1
ATOM 1293 O O . ASN A 1 182 ? -18.560 5.289 -1.184 1.00 58.25 182 ASN A O 1
ATOM 1297 N N . SER A 1 183 ? -19.867 6.148 -2.793 1.00 51.12 183 SER A N 1
ATOM 1298 C CA . SER A 1 183 ? -19.581 5.176 -3.848 1.00 51.12 183 SER A CA 1
ATOM 1299 C C . SER A 1 183 ? -18.163 5.252 -4.418 1.00 51.12 183 SER A C 1
ATOM 1301 O O . SER A 1 183 ? -17.835 4.491 -5.321 1.00 51.12 183 SER A O 1
ATOM 1303 N N . ASP A 1 184 ? -17.321 6.168 -3.943 1.00 57.47 184 ASP A N 1
ATOM 1304 C CA . ASP A 1 184 ? -15.954 6.330 -4.438 1.00 57.47 184 ASP A CA 1
ATOM 1305 C C . ASP A 1 184 ? -15.033 5.266 -3.815 1.00 57.47 184 ASP A C 1
ATOM 1307 O O . ASP A 1 184 ? -14.209 5.566 -2.957 1.00 57.47 184 ASP A O 1
ATOM 1311 N N . GLY A 1 185 ? -15.219 4.011 -4.248 1.00 57.91 185 GLY A N 1
ATOM 1312 C CA . GLY A 1 185 ? -14.358 2.841 -4.041 1.00 57.91 185 GLY A CA 1
ATOM 1313 C C . GLY A 1 185 ? -13.482 2.840 -2.790 1.00 57.91 185 GLY A C 1
ATOM 1314 O O . GLY A 1 185 ? -12.364 3.355 -2.794 1.00 57.91 185 GLY A O 1
ATOM 1315 N N . VAL A 1 186 ? -13.955 2.156 -1.747 1.00 81.12 186 VAL A N 1
ATOM 1316 C CA . VAL A 1 186 ? -13.262 2.024 -0.455 1.00 81.12 186 VAL A CA 1
ATOM 1317 C C . VAL A 1 186 ? -11.854 1.432 -0.598 1.00 81.12 186 VAL A C 1
ATOM 1319 O O . VAL A 1 186 ? -10.949 1.808 0.145 1.00 81.12 186 VAL A O 1
ATOM 1322 N N . PHE A 1 187 ? -11.647 0.547 -1.575 1.00 87.56 187 PHE A N 1
ATOM 1323 C CA . PHE A 1 187 ? -10.353 -0.070 -1.846 1.00 87.56 187 PHE A CA 1
ATOM 1324 C C . PHE A 1 187 ? -9.930 0.206 -3.280 1.00 87.56 187 PHE A C 1
ATOM 1326 O O . PHE A 1 187 ? -10.611 -0.199 -4.225 1.00 87.56 187 PHE A O 1
ATOM 1333 N N . ARG A 1 188 ? -8.773 0.843 -3.448 1.00 89.50 188 ARG A N 1
ATOM 1334 C CA . ARG A 1 188 ? -8.194 1.090 -4.765 1.00 89.50 188 ARG A CA 1
ATOM 1335 C C . ARG A 1 188 ? -6.753 0.627 -4.819 1.00 89.50 188 ARG A C 1
ATOM 1337 O O . ARG A 1 188 ? -5.878 1.214 -4.185 1.00 89.50 188 ARG A O 1
ATOM 1344 N N . ALA A 1 189 ? -6.515 -0.405 -5.611 1.00 87.56 189 ALA A N 1
ATOM 1345 C CA . ALA A 1 189 ? -5.168 -0.847 -5.879 1.00 87.56 189 ALA A CA 1
ATOM 1346 C C . ALA A 1 189 ? -4.431 0.138 -6.808 1.00 87.56 189 ALA A C 1
ATOM 1348 O O . ALA A 1 189 ? -5.044 0.893 -7.569 1.00 87.56 189 ALA A O 1
ATOM 1349 N N . GLY A 1 190 ? -3.106 0.152 -6.715 1.00 86.62 190 GLY A N 1
ATOM 1350 C CA . GLY A 1 190 ? -2.237 1.036 -7.470 1.00 86.62 190 GLY A CA 1
ATOM 1351 C C . GLY A 1 190 ? -2.094 0.594 -8.920 1.00 86.62 190 GLY A C 1
ATOM 1352 O O . GLY A 1 190 ? -2.369 -0.549 -9.278 1.00 86.62 190 GLY A O 1
ATOM 1353 N N . ASN A 1 191 ? -1.593 1.491 -9.757 1.00 87.75 191 ASN A N 1
ATOM 1354 C CA . ASN A 1 191 ? -1.294 1.224 -11.158 1.00 87.75 191 ASN A CA 1
ATOM 1355 C C . ASN A 1 191 ? 0.162 0.795 -11.351 1.00 87.75 191 ASN A C 1
ATOM 1357 O O . ASN A 1 191 ? 1.062 1.315 -10.686 1.00 87.75 191 ASN A O 1
ATOM 1361 N N . GLY A 1 192 ? 0.402 -0.105 -12.302 1.00 85.31 192 GLY A N 1
ATOM 1362 C CA . GLY A 1 192 ? 1.757 -0.474 -12.699 1.00 85.31 192 GLY A CA 1
ATOM 1363 C C . GLY A 1 192 ? 2.520 0.709 -13.301 1.00 85.31 192 GLY A C 1
ATOM 1364 O O . GLY A 1 192 ? 1.940 1.578 -13.959 1.00 85.31 192 GLY A O 1
ATOM 1365 N N . GLY A 1 193 ? 3.833 0.734 -13.092 1.00 88.12 193 GLY A N 1
ATOM 1366 C CA . GLY A 1 193 ? 4.723 1.752 -13.639 1.00 88.12 193 GLY A CA 1
ATOM 1367 C C . GLY A 1 193 ? 4.917 1.612 -15.148 1.00 88.12 193 GLY A C 1
ATOM 1368 O O . GLY A 1 193 ? 4.742 0.539 -15.734 1.00 88.12 193 GLY A O 1
ATOM 1369 N N . ARG A 1 194 ? 5.286 2.698 -15.822 1.00 87.50 194 ARG A N 1
ATOM 1370 C CA . ARG A 1 194 ? 5.559 2.679 -17.262 1.00 87.50 194 ARG A CA 1
ATOM 1371 C C . ARG A 1 194 ? 6.910 2.014 -17.548 1.00 87.50 194 ARG A C 1
ATOM 1373 O O . ARG A 1 194 ? 7.897 2.286 -16.875 1.00 87.50 194 ARG A O 1
ATOM 1380 N N . GLY A 1 195 ? 6.977 1.206 -18.605 1.00 83.25 195 GLY A N 1
ATOM 1381 C CA . GLY A 1 195 ? 8.244 0.703 -19.137 1.00 83.25 195 GLY A CA 1
ATOM 1382 C C . GLY A 1 195 ? 9.054 1.802 -19.823 1.00 83.25 195 GLY A C 1
ATOM 1383 O O . GLY A 1 195 ? 8.504 2.633 -20.555 1.00 83.25 195 GLY A O 1
ATOM 1384 N N . GLY A 1 196 ? 10.367 1.808 -19.618 1.00 85.25 196 GLY A N 1
ATOM 1385 C CA . GLY A 1 196 ? 11.249 2.816 -20.186 1.00 85.25 196 GLY A CA 1
ATOM 1386 C C . GLY A 1 196 ? 11.387 2.704 -21.700 1.00 85.25 196 GLY A C 1
ATOM 1387 O O . GLY A 1 196 ? 11.355 1.621 -22.285 1.00 85.25 196 GLY A O 1
ATOM 1388 N N . ASP A 1 197 ? 11.553 3.840 -22.371 1.00 80.06 197 ASP A N 1
ATOM 1389 C CA . ASP A 1 197 ? 11.771 3.863 -23.817 1.00 80.06 197 ASP A CA 1
ATOM 1390 C C . ASP A 1 197 ? 13.138 3.252 -24.176 1.00 80.06 197 ASP A C 1
ATOM 1392 O O . ASP A 1 197 ? 14.070 3.252 -23.372 1.00 80.06 197 ASP A O 1
ATOM 1396 N N . ALA A 1 198 ? 13.282 2.736 -25.396 1.00 77.00 198 ALA A N 1
ATOM 1397 C CA . ALA A 1 198 ? 14.556 2.184 -25.835 1.00 77.00 198 ALA A CA 1
ATOM 1398 C C . ALA A 1 198 ? 15.684 3.236 -25.803 1.00 77.00 198 ALA A C 1
ATOM 1400 O O . ALA A 1 198 ? 15.536 4.341 -26.335 1.00 77.00 198 ALA A O 1
ATOM 1401 N N . ALA A 1 199 ? 16.845 2.874 -25.259 1.00 77.69 199 ALA A N 1
ATOM 1402 C CA . ALA A 1 199 ? 18.044 3.695 -25.335 1.00 77.69 199 ALA A CA 1
ATOM 1403 C C . ALA A 1 199 ? 18.498 3.880 -26.799 1.00 77.69 199 ALA A C 1
ATOM 1405 O O . ALA A 1 199 ? 18.190 3.092 -27.694 1.00 77.69 199 ALA A O 1
ATOM 1406 N N . THR A 1 200 ? 19.237 4.958 -27.071 1.00 73.50 200 THR A N 1
ATOM 1407 C CA . THR A 1 200 ? 19.587 5.391 -28.443 1.00 73.50 200 THR A CA 1
ATOM 1408 C C . THR A 1 200 ? 20.556 4.461 -29.189 1.00 73.50 200 THR A C 1
ATOM 1410 O O . THR A 1 200 ? 20.840 4.669 -30.372 1.00 73.50 200 THR A O 1
ATOM 1413 N N . ASN A 1 201 ? 21.079 3.430 -28.529 1.00 65.88 201 ASN A N 1
ATOM 1414 C CA . ASN A 1 201 ? 21.907 2.390 -29.131 1.00 65.88 201 ASN A CA 1
ATOM 1415 C C . ASN A 1 201 ? 21.052 1.350 -29.879 1.00 65.88 201 ASN A C 1
ATOM 1417 O O . ASN A 1 201 ? 19.926 1.031 -29.525 1.00 65.88 201 ASN A O 1
ATOM 1421 N N . ARG A 1 202 ? 21.610 0.808 -30.965 1.00 56.62 202 ARG A N 1
ATOM 1422 C CA . ARG A 1 202 ? 20.873 0.050 -31.998 1.00 56.62 202 ARG A CA 1
ATOM 1423 C C . ARG A 1 202 ? 20.285 -1.293 -31.552 1.00 56.62 202 ARG A C 1
ATOM 1425 O O . ARG A 1 202 ? 19.576 -1.913 -32.335 1.00 56.62 202 ARG A O 1
ATOM 1432 N N . GLU A 1 203 ? 20.614 -1.752 -30.353 1.00 68.94 203 GLU A N 1
ATOM 1433 C CA . GLU A 1 203 ? 20.231 -3.073 -29.835 1.00 68.94 203 GLU A CA 1
ATOM 1434 C C . GLU A 1 203 ? 19.169 -2.992 -28.731 1.00 68.94 203 GLU A C 1
ATOM 1436 O O . GLU A 1 203 ? 18.722 -4.007 -28.200 1.00 68.94 203 GLU A O 1
ATOM 1441 N N . SER A 1 204 ? 18.730 -1.774 -28.429 1.00 67.81 204 SER A N 1
ATOM 1442 C CA . SER A 1 204 ? 17.895 -1.454 -27.285 1.00 67.81 204 SER A CA 1
ATOM 1443 C C . SER A 1 204 ? 16.411 -1.606 -27.582 1.00 67.81 204 SER A C 1
ATOM 1445 O O . SER A 1 204 ? 15.902 -1.116 -28.597 1.00 67.81 204 SER A O 1
ATOM 1447 N N . ARG A 1 205 ? 15.715 -2.305 -26.688 1.00 73.44 205 ARG A N 1
ATOM 1448 C CA . ARG A 1 205 ? 14.261 -2.496 -26.701 1.00 73.44 205 ARG A CA 1
ATOM 1449 C C . ARG A 1 205 ? 13.654 -1.628 -25.613 1.00 73.44 205 ARG A C 1
ATOM 1451 O O . ARG A 1 205 ? 14.272 -1.475 -24.573 1.00 73.44 205 ARG A O 1
ATOM 1458 N N . GLY A 1 206 ? 12.454 -1.102 -25.841 1.00 75.06 206 GLY A N 1
ATOM 1459 C CA . GLY A 1 206 ? 11.701 -0.487 -24.750 1.00 75.06 206 GLY A CA 1
ATOM 1460 C C . GLY A 1 206 ? 11.355 -1.545 -23.703 1.00 75.06 206 GLY A C 1
ATOM 1461 O O . GLY A 1 206 ? 11.103 -2.699 -24.062 1.00 75.06 206 GLY A O 1
ATOM 1462 N N . GLY A 1 207 ? 11.355 -1.156 -22.434 1.00 81.75 207 GLY A N 1
ATOM 1463 C CA . GLY A 1 207 ? 10.912 -2.012 -21.345 1.00 81.75 207 GLY A CA 1
ATOM 1464 C C . GLY A 1 207 ? 9.398 -2.182 -21.328 1.00 81.75 207 GLY A C 1
ATOM 1465 O O . GLY A 1 207 ? 8.646 -1.414 -21.933 1.00 81.75 207 GLY A O 1
ATOM 1466 N N . ASN A 1 208 ? 8.932 -3.223 -20.660 1.00 81.81 208 ASN A N 1
ATOM 1467 C CA . ASN A 1 208 ? 7.521 -3.510 -20.464 1.00 81.81 208 ASN A CA 1
ATOM 1468 C C . ASN A 1 208 ? 6.937 -2.632 -19.350 1.00 81.81 208 ASN A C 1
ATOM 1470 O O . ASN A 1 208 ? 7.641 -2.240 -18.424 1.00 81.81 208 ASN A O 1
ATOM 1474 N N . GLY A 1 209 ? 5.644 -2.329 -19.430 1.00 79.69 209 GLY A N 1
ATOM 1475 C CA . GLY A 1 209 ? 4.933 -1.732 -18.298 1.00 79.69 209 GLY A CA 1
ATOM 1476 C C . GLY A 1 209 ? 4.748 -2.741 -17.165 1.00 79.69 209 GLY A C 1
ATOM 1477 O O . GLY A 1 209 ? 4.597 -3.936 -17.430 1.00 79.69 209 GLY A O 1
ATOM 1478 N N . GLY A 1 210 ? 4.735 -2.256 -15.926 1.00 81.94 210 GLY A N 1
ATOM 1479 C CA . GLY A 1 210 ? 4.470 -3.059 -14.735 1.00 81.94 210 GLY A CA 1
ATOM 1480 C C . GLY A 1 210 ? 3.007 -3.484 -14.621 1.00 81.94 210 GLY A C 1
ATOM 1481 O O . GLY A 1 210 ? 2.121 -2.918 -15.266 1.00 81.94 210 GLY A O 1
ATOM 1482 N N . GLU A 1 211 ? 2.730 -4.498 -13.811 1.00 80.81 211 GLU A N 1
ATOM 1483 C CA . GLU A 1 211 ? 1.368 -4.988 -13.576 1.00 80.81 211 GLU A CA 1
ATOM 1484 C C . GLU A 1 211 ? 0.603 -4.080 -12.595 1.00 80.81 211 GLU A C 1
ATOM 1486 O O . GLU A 1 211 ? 1.190 -3.490 -11.688 1.00 80.81 211 GLU A O 1
ATOM 1491 N N . GLY A 1 212 ? -0.709 -3.940 -12.804 1.00 78.00 212 GLY A N 1
ATOM 1492 C CA . GLY A 1 212 ? -1.615 -3.267 -11.870 1.00 78.00 212 GLY A CA 1
ATOM 1493 C C . GLY A 1 212 ? -1.875 -4.121 -10.629 1.00 78.00 212 GLY A C 1
ATOM 1494 O O . GLY A 1 212 ? -1.844 -5.348 -10.703 1.00 78.00 212 GLY A O 1
ATOM 1495 N N . GLY A 1 213 ? -2.141 -3.478 -9.492 1.00 79.94 213 GLY A N 1
ATOM 1496 C CA . GLY A 1 213 ? -2.377 -4.175 -8.232 1.00 79.94 213 GLY A CA 1
ATOM 1497 C C . GLY A 1 213 ? -3.749 -4.851 -8.164 1.00 79.94 213 GLY A C 1
ATOM 1498 O O . GLY A 1 213 ? -4.737 -4.356 -8.715 1.00 79.94 213 GLY A O 1
ATOM 1499 N N . ASP A 1 214 ? -3.826 -5.965 -7.442 1.00 82.81 214 ASP A N 1
ATOM 1500 C CA . ASP A 1 214 ? -5.085 -6.653 -7.149 1.00 82.81 214 ASP A CA 1
ATOM 1501 C C . ASP A 1 214 ? -5.790 -6.006 -5.948 1.00 82.81 214 ASP A C 1
ATOM 1503 O O . ASP A 1 214 ? -5.134 -5.558 -5.012 1.00 82.81 214 ASP A O 1
ATOM 1507 N N . ALA A 1 215 ? -7.123 -5.989 -5.943 1.00 82.00 215 ALA A N 1
ATOM 1508 C CA . ALA A 1 215 ? -7.921 -5.602 -4.779 1.00 82.00 215 ALA A CA 1
ATOM 1509 C C . ALA A 1 215 ? -8.870 -6.753 -4.430 1.00 82.00 215 ALA A C 1
ATOM 1511 O O . ALA A 1 215 ? -9.847 -6.998 -5.139 1.00 82.00 215 ALA A O 1
ATOM 1512 N N . VAL A 1 216 ? -8.564 -7.483 -3.356 1.00 85.19 216 VAL A N 1
ATOM 1513 C CA . VAL A 1 216 ? -9.275 -8.704 -2.958 1.00 85.19 216 VAL A CA 1
ATOM 1514 C C . VAL A 1 216 ? -9.844 -8.541 -1.555 1.00 85.19 216 VAL A C 1
ATOM 1516 O O . VAL A 1 216 ? -9.109 -8.282 -0.606 1.00 85.19 216 VAL A O 1
ATOM 1519 N N . VAL A 1 217 ? -11.157 -8.738 -1.420 1.00 83.12 217 VAL A N 1
ATOM 1520 C CA . VAL A 1 217 ? -11.872 -8.684 -0.137 1.00 83.12 217 VAL A CA 1
ATOM 1521 C C . VAL A 1 217 ? -12.567 -10.020 0.109 1.00 83.12 217 VAL A C 1
ATOM 1523 O O . VAL A 1 217 ? -13.451 -10.425 -0.647 1.00 83.12 217 VAL A O 1
ATOM 1526 N N . HIS A 1 218 ? -12.157 -10.721 1.164 1.00 77.88 218 HIS A N 1
ATOM 1527 C CA . HIS A 1 218 ? -12.719 -12.004 1.572 1.00 77.88 218 HIS A CA 1
ATOM 1528 C C . HIS A 1 218 ? -13.829 -11.785 2.604 1.00 77.88 218 HIS A C 1
ATOM 1530 O O . HIS A 1 218 ? -13.524 -11.440 3.734 1.00 77.88 218 HIS A O 1
ATOM 1536 N N . ASN A 1 219 ? -15.081 -12.073 2.227 1.00 68.75 219 ASN A N 1
ATOM 1537 C CA . ASN A 1 219 ? -16.310 -11.898 3.024 1.00 68.75 219 ASN A CA 1
ATOM 1538 C C . ASN A 1 219 ? -16.686 -10.436 3.281 1.00 68.75 219 ASN A C 1
ATOM 1540 O O . ASN A 1 219 ? -16.203 -9.768 4.185 1.00 68.75 219 ASN A O 1
ATOM 1544 N N . PHE A 1 220 ? -17.624 -9.945 2.481 1.00 63.06 220 PHE A N 1
ATOM 1545 C CA . PHE A 1 220 ? -18.063 -8.563 2.541 1.00 63.06 220 PHE A CA 1
ATOM 1546 C C . PHE A 1 220 ? -19.570 -8.484 2.835 1.00 63.06 220 PHE A C 1
ATOM 1548 O O . PHE A 1 220 ? -20.354 -9.250 2.266 1.00 63.06 220 PHE A O 1
ATOM 1555 N N . SER A 1 221 ? -19.983 -7.572 3.721 1.00 65.06 221 SER A N 1
ATOM 1556 C CA . SER A 1 221 ? -21.390 -7.353 4.080 1.00 65.06 221 SER A CA 1
ATOM 1557 C C . SER A 1 221 ? -21.726 -5.863 4.200 1.00 65.06 221 SER A C 1
ATOM 1559 O O . SER A 1 221 ? -21.028 -5.114 4.871 1.00 65.06 221 SER A O 1
ATOM 1561 N N . TYR A 1 222 ? -22.858 -5.430 3.628 1.00 54.50 222 TYR A N 1
ATOM 1562 C CA . TYR A 1 222 ? -23.437 -4.123 3.971 1.00 54.50 222 TYR A CA 1
ATOM 1563 C C . TYR A 1 222 ? -24.283 -4.237 5.223 1.00 54.50 222 TYR A C 1
ATOM 1565 O O . TYR A 1 222 ? -25.359 -4.846 5.208 1.00 54.50 222 TYR A O 1
ATOM 1573 N N . THR A 1 223 ? -23.875 -3.538 6.270 1.00 56.22 223 THR A N 1
ATOM 1574 C CA . THR A 1 223 ? -24.800 -3.128 7.319 1.00 56.22 223 THR A CA 1
ATOM 1575 C C . THR A 1 223 ? -25.508 -1.859 6.864 1.00 56.22 223 THR A C 1
ATOM 1577 O O . THR A 1 223 ? -25.201 -0.765 7.310 1.00 56.22 223 THR A O 1
ATOM 1580 N N . SER A 1 224 ? -26.507 -1.983 5.981 1.00 51.44 224 SER A N 1
ATOM 1581 C CA . SER A 1 224 ? -27.462 -0.881 5.836 1.00 51.44 224 SER A CA 1
ATOM 1582 C C . SER A 1 224 ? -28.146 -0.717 7.194 1.00 51.44 224 SER A C 1
ATOM 1584 O O . SER A 1 224 ? -28.855 -1.638 7.629 1.00 51.44 224 SER A O 1
ATOM 1586 N N . LEU A 1 225 ? -27.922 0.401 7.884 1.00 47.09 225 LEU A N 1
ATOM 1587 C CA . LEU A 1 225 ? -28.605 0.690 9.141 1.00 47.09 225 LEU A CA 1
ATOM 1588 C C . LEU A 1 225 ? -30.124 0.491 8.948 1.00 47.09 225 LEU A C 1
ATOM 1590 O O . LEU A 1 225 ? -30.669 0.848 7.897 1.00 47.09 225 LEU A O 1
ATOM 1594 N N . PRO A 1 226 ? -30.837 -0.111 9.921 1.00 48.31 226 PRO A N 1
ATOM 1595 C CA . PRO A 1 226 ? -32.233 -0.529 9.762 1.00 48.31 226 PRO A CA 1
ATOM 1596 C C . PRO A 1 226 ? -33.201 0.595 9.353 1.00 48.31 226 PRO A C 1
ATOM 1598 O O . PRO A 1 226 ? -34.268 0.300 8.818 1.00 48.31 226 PRO A O 1
ATOM 1601 N N . GLU A 1 227 ? -32.832 1.867 9.517 1.00 49.25 227 GLU A N 1
ATOM 1602 C CA . GLU A 1 227 ? -33.640 3.006 9.066 1.00 49.25 227 GLU A CA 1
ATOM 1603 C C . GLU A 1 227 ? -33.708 3.144 7.531 1.00 49.25 227 GLU A C 1
ATOM 1605 O O . GLU A 1 227 ? -34.728 3.589 7.006 1.00 49.25 227 GLU A O 1
ATOM 1610 N N . GLN A 1 228 ? -32.715 2.651 6.776 1.00 42.94 228 GLN A N 1
ATOM 1611 C CA . GLN A 1 228 ? -32.763 2.640 5.304 1.00 42.94 228 GLN A CA 1
ATOM 1612 C C . GLN A 1 228 ? -33.560 1.454 4.723 1.00 42.94 228 GLN A C 1
ATOM 1614 O O . GLN A 1 228 ? -34.043 1.522 3.585 1.00 42.94 228 GLN A O 1
ATOM 1619 N N . ARG A 1 229 ? -33.798 0.383 5.502 1.00 39.38 229 ARG A N 1
ATOM 1620 C CA . ARG A 1 229 ? -34.669 -0.735 5.076 1.00 39.38 229 ARG A CA 1
ATOM 1621 C C . ARG A 1 229 ? -36.117 -0.297 4.856 1.00 39.38 229 ARG A C 1
ATOM 1623 O O . ARG A 1 229 ? -36.792 -0.882 4.013 1.00 39.38 229 ARG A O 1
ATOM 1630 N N . ALA A 1 230 ? -36.585 0.736 5.557 1.00 42.78 230 ALA A N 1
ATOM 1631 C CA . ALA A 1 230 ? -37.949 1.238 5.398 1.00 42.78 230 ALA A CA 1
ATOM 1632 C C . ALA A 1 230 ? -38.171 1.972 4.061 1.00 42.78 230 ALA A C 1
ATOM 1634 O O . ALA A 1 230 ? -39.289 1.977 3.552 1.00 42.78 230 ALA A O 1
ATOM 1635 N N . VAL A 1 231 ? -37.121 2.547 3.460 1.00 42.84 231 VAL A N 1
ATOM 1636 C CA . VAL A 1 231 ? -37.247 3.354 2.233 1.00 42.84 231 VAL A CA 1
ATOM 1637 C C . VAL A 1 231 ? -37.035 2.515 0.969 1.00 42.84 231 VAL A C 1
ATOM 1639 O O . VAL A 1 231 ? -37.703 2.748 -0.037 1.00 42.84 231 VAL A O 1
ATOM 1642 N N . ARG A 1 232 ? -36.189 1.474 1.007 1.00 34.19 232 ARG A N 1
ATOM 1643 C CA . ARG A 1 232 ? -35.939 0.628 -0.178 1.00 34.19 232 ARG A CA 1
ATOM 1644 C C . ARG A 1 232 ? -36.958 -0.497 -0.386 1.00 34.19 232 ARG A C 1
ATOM 1646 O O . ARG A 1 232 ? -37.168 -0.903 -1.527 1.00 34.19 232 ARG A O 1
ATOM 1653 N N . LEU A 1 233 ? -37.651 -0.954 0.665 1.00 37.03 233 LEU A N 1
ATOM 1654 C CA . LEU A 1 233 ? -38.735 -1.942 0.519 1.00 37.03 233 LEU A CA 1
ATOM 1655 C C . LEU A 1 233 ? -40.023 -1.369 -0.106 1.00 37.03 233 LEU A C 1
ATOM 1657 O O . LEU A 1 233 ? -40.929 -2.136 -0.420 1.00 37.03 233 LEU A O 1
ATOM 1661 N N . ALA A 1 234 ? -40.114 -0.053 -0.324 1.00 37.47 234 ALA A N 1
ATOM 1662 C CA . ALA A 1 234 ? -41.284 0.579 -0.936 1.00 37.47 234 ALA A CA 1
ATOM 1663 C C . ALA A 1 234 ? -41.207 0.711 -2.473 1.00 37.47 234 ALA A C 1
ATOM 1665 O O . ALA A 1 234 ? -42.165 1.191 -3.074 1.00 37.47 234 ALA A O 1
ATOM 1666 N N . MET A 1 235 ? -40.106 0.301 -3.126 1.00 39.59 235 MET A N 1
ATOM 1667 C CA . MET A 1 235 ? -39.899 0.558 -4.566 1.00 39.59 235 MET A CA 1
ATOM 1668 C C . MET A 1 235 ? -39.775 -0.666 -5.483 1.00 39.59 235 MET A C 1
ATOM 1670 O O . MET A 1 235 ? -39.597 -0.483 -6.680 1.00 39.59 235 MET A O 1
ATOM 1674 N N . THR A 1 236 ? -39.928 -1.902 -5.004 1.00 36.88 236 THR A N 1
ATOM 1675 C CA . THR A 1 236 ? -39.954 -3.073 -5.906 1.00 36.88 236 THR A CA 1
ATOM 1676 C C . THR A 1 236 ? -41.006 -4.093 -5.480 1.00 36.88 236 THR A C 1
ATOM 1678 O O . THR A 1 236 ? -40.718 -5.169 -4.970 1.00 36.88 236 THR A O 1
ATOM 1681 N N . THR A 1 237 ? -42.271 -3.748 -5.715 1.00 37.38 237 THR A N 1
ATOM 1682 C CA . THR A 1 237 ? -43.317 -4.754 -5.946 1.00 37.38 237 THR A CA 1
ATOM 1683 C C . THR A 1 237 ? -43.340 -5.071 -7.437 1.00 37.38 237 THR A C 1
ATOM 1685 O O . THR A 1 237 ? -44.234 -4.652 -8.158 1.00 37.38 237 THR A O 1
ATOM 1688 N N . ASP A 1 238 ? -42.317 -5.786 -7.901 1.00 34.06 238 ASP A N 1
ATOM 1689 C CA . ASP A 1 238 ? -42.423 -6.575 -9.128 1.00 34.06 238 ASP A CA 1
ATOM 1690 C C . ASP A 1 238 ? -41.950 -7.987 -8.782 1.00 34.06 238 ASP A C 1
ATOM 1692 O O . ASP A 1 238 ? -40.769 -8.336 -8.772 1.00 34.06 238 ASP A O 1
ATOM 1696 N N . THR A 1 239 ? -42.910 -8.745 -8.268 1.00 42.44 239 THR A N 1
ATOM 1697 C CA . THR A 1 239 ? -42.777 -10.141 -7.884 1.00 42.44 239 THR A CA 1
ATOM 1698 C C . THR A 1 239 ? -42.846 -10.983 -9.144 1.00 42.44 239 THR A C 1
ATOM 1700 O O . THR A 1 239 ? -43.945 -11.115 -9.668 1.00 42.44 239 THR A O 1
ATOM 1703 N N . ASP A 1 240 ? -41.729 -11.574 -9.585 1.00 35.59 240 ASP A N 1
ATOM 1704 C CA . ASP A 1 240 ? -41.798 -12.866 -10.292 1.00 35.59 240 ASP A CA 1
ATOM 1705 C C . ASP A 1 240 ? -40.508 -13.711 -10.393 1.00 35.59 240 ASP A C 1
ATOM 1707 O O . ASP A 1 240 ? -40.595 -14.812 -10.923 1.00 35.59 240 ASP A O 1
ATOM 1711 N N . ASP A 1 241 ? -39.346 -13.334 -9.828 1.00 36.66 241 ASP A N 1
ATOM 1712 C CA . ASP A 1 241 ? -38.112 -14.118 -10.101 1.00 36.66 241 ASP A CA 1
ATOM 1713 C C . ASP A 1 241 ? -37.207 -14.481 -8.907 1.00 36.66 241 ASP A C 1
ATOM 1715 O O . ASP A 1 241 ? -35.995 -14.637 -9.033 1.00 36.66 241 ASP A O 1
ATOM 1719 N N . LEU A 1 242 ? -37.784 -14.700 -7.721 1.00 35.16 242 LEU A N 1
ATOM 1720 C CA . LEU A 1 242 ? -37.046 -15.257 -6.576 1.00 35.16 242 LEU A CA 1
ATOM 1721 C C . LEU A 1 242 ? -37.540 -16.660 -6.209 1.00 35.16 242 LEU A C 1
ATOM 1723 O O . LEU A 1 242 ? -38.214 -16.872 -5.200 1.00 35.16 242 LEU A O 1
ATOM 1727 N N . ARG A 1 243 ? -37.132 -17.652 -7.009 1.00 31.80 243 ARG A N 1
ATOM 1728 C CA . ARG A 1 243 ? -36.952 -19.026 -6.519 1.00 31.80 243 ARG A CA 1
ATOM 1729 C C . ARG A 1 243 ? -35.464 -19.284 -6.317 1.00 31.80 243 ARG A C 1
ATOM 1731 O O . ARG A 1 243 ? -34.673 -19.234 -7.249 1.00 31.80 243 ARG A O 1
ATOM 1738 N N . GLY A 1 244 ? -35.128 -19.486 -5.047 1.00 30.33 244 GLY A N 1
ATOM 1739 C CA . GLY A 1 244 ? -33.785 -19.466 -4.491 1.00 30.33 244 GLY A CA 1
ATOM 1740 C C . GLY A 1 244 ? -32.797 -20.512 -5.004 1.00 30.33 244 GLY A C 1
ATOM 1741 O O . GLY A 1 244 ? -33.148 -21.558 -5.543 1.00 30.33 244 GLY A O 1
ATOM 1742 N N . GLY A 1 245 ? -31.539 -20.221 -4.685 1.00 24.08 245 GLY A N 1
ATOM 1743 C CA . GLY A 1 245 ? -30.423 -21.150 -4.702 1.00 24.08 245 GLY A CA 1
ATOM 1744 C C . GLY A 1 245 ? -29.203 -20.510 -4.046 1.00 24.08 245 GLY A C 1
ATOM 1745 O O . GLY A 1 245 ? -28.326 -20.014 -4.741 1.00 24.08 245 GLY A O 1
ATOM 1746 N N . TRP A 1 246 ? -29.144 -20.497 -2.709 1.00 31.11 246 TRP A N 1
ATOM 1747 C CA . TRP A 1 246 ? -27.862 -20.369 -2.010 1.00 31.11 246 TRP A CA 1
ATOM 1748 C C . TRP A 1 246 ? -27.033 -21.608 -2.365 1.00 31.11 246 TRP A C 1
ATOM 1750 O O . TRP A 1 246 ? -27.325 -22.706 -1.898 1.00 31.11 246 TRP A O 1
ATOM 1760 N N . SER A 1 247 ? -26.038 -21.430 -3.232 1.00 24.22 247 SER A N 1
ATOM 1761 C CA . SER A 1 247 ? -25.062 -22.457 -3.590 1.00 24.22 247 SER A CA 1
ATOM 1762 C C . SER A 1 247 ? -23.675 -21.963 -3.201 1.00 24.22 247 SER A C 1
ATOM 1764 O O . SER A 1 247 ? -23.066 -21.167 -3.915 1.00 24.22 247 SER A O 1
ATOM 1766 N N . ILE A 1 248 ? -23.165 -22.460 -2.071 1.00 34.91 248 ILE A N 1
ATOM 1767 C CA . ILE A 1 248 ? -21.719 -22.559 -1.861 1.00 34.91 248 ILE A CA 1
ATOM 1768 C C . ILE A 1 248 ? -21.242 -23.598 -2.869 1.00 34.91 248 ILE A C 1
ATOM 1770 O O . ILE A 1 248 ? -21.427 -24.800 -2.684 1.00 34.91 248 ILE A O 1
ATOM 1774 N N . THR A 1 249 ? -20.684 -23.115 -3.972 1.00 27.47 249 THR A N 1
ATOM 1775 C CA . THR A 1 249 ? -20.097 -23.968 -4.999 1.00 27.47 249 THR A CA 1
ATOM 1776 C C . THR A 1 249 ? -18.594 -23.963 -4.775 1.00 27.47 249 THR A C 1
ATOM 1778 O O . THR A 1 249 ? -17.911 -22.999 -5.107 1.00 27.47 249 THR A O 1
ATOM 1781 N N . THR A 1 250 ? -18.064 -25.041 -4.203 1.00 36.41 250 THR A N 1
ATOM 1782 C CA . THR A 1 250 ? -16.663 -25.418 -4.391 1.00 36.41 250 THR A CA 1
ATOM 1783 C C . THR A 1 250 ? -16.481 -25.765 -5.870 1.00 36.41 250 THR A C 1
ATOM 1785 O O . THR A 1 250 ? -16.719 -26.894 -6.288 1.00 36.41 250 THR A O 1
ATOM 1788 N N . ALA A 1 251 ? -16.133 -24.775 -6.694 1.00 30.20 251 ALA A N 1
ATOM 1789 C CA . ALA A 1 251 ? -15.879 -24.981 -8.116 1.00 30.20 251 ALA A CA 1
ATOM 1790 C C . ALA A 1 251 ? -14.386 -25.287 -8.352 1.00 30.20 251 ALA A C 1
ATOM 1792 O O . ALA A 1 251 ? -13.537 -24.434 -8.084 1.00 30.20 251 ALA A O 1
ATOM 1793 N N . PRO A 1 252 ? -14.032 -26.486 -8.853 1.00 32.59 252 PRO A N 1
ATOM 1794 C CA . PRO A 1 252 ? -12.734 -26.721 -9.460 1.00 32.59 252 PRO A CA 1
ATOM 1795 C C . PRO A 1 252 ? -12.725 -26.039 -10.839 1.00 32.59 252 PRO A C 1
ATOM 1797 O O . PRO A 1 252 ? -13.627 -26.258 -11.641 1.00 32.59 252 PRO A O 1
ATOM 1800 N N . HIS A 1 253 ? -11.690 -25.236 -11.098 1.00 28.28 253 HIS A N 1
ATOM 1801 C CA . HIS A 1 253 ? -11.461 -24.436 -12.313 1.00 28.28 253 HIS A CA 1
ATOM 1802 C C . HIS A 1 253 ? -12.329 -23.172 -12.445 1.00 28.28 253 HIS A C 1
ATOM 1804 O O . HIS A 1 253 ? -13.411 -23.182 -13.022 1.00 28.28 253 HIS A O 1
ATOM 1810 N N . CYS A 1 254 ? -11.788 -22.044 -11.978 1.00 25.16 254 CYS A N 1
ATOM 1811 C CA . CYS A 1 254 ? -12.289 -20.714 -12.316 1.00 25.16 254 CYS A CA 1
ATOM 1812 C C . CYS A 1 254 ? -11.834 -20.346 -13.738 1.00 25.16 254 CYS A C 1
ATOM 1814 O O . CYS A 1 254 ? -10.711 -19.886 -13.940 1.00 25.16 254 CYS A O 1
ATOM 1816 N N . THR A 1 255 ? -12.684 -20.580 -14.733 1.00 30.42 255 THR A N 1
ATOM 1817 C CA . THR A 1 255 ? -12.664 -19.813 -15.986 1.00 30.42 255 THR A CA 1
ATOM 1818 C C . THR A 1 255 ? -13.543 -18.583 -15.799 1.00 30.42 255 THR A C 1
ATOM 1820 O O . THR A 1 255 ? -14.713 -18.741 -15.466 1.00 30.42 255 THR A O 1
ATOM 1823 N N . ASP A 1 256 ? -12.948 -17.413 -16.036 1.00 28.20 256 ASP A N 1
ATOM 1824 C CA . ASP A 1 256 ? -13.544 -16.073 -16.124 1.00 28.20 256 ASP A CA 1
ATOM 1825 C C 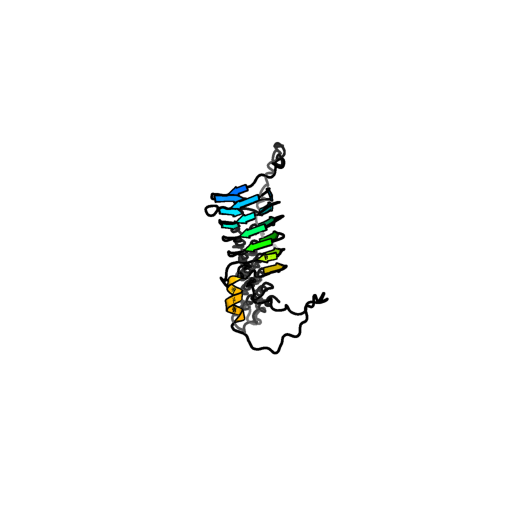. ASP A 1 256 ? -14.201 -15.548 -14.828 1.00 28.20 256 ASP A C 1
ATOM 1827 O O . ASP A 1 256 ? -15.211 -16.066 -14.351 1.00 28.20 256 ASP A O 1
ATOM 1831 N N . GLY A 1 257 ? -13.606 -14.499 -14.242 1.00 31.41 257 GLY A N 1
ATOM 1832 C CA . GLY A 1 257 ? -14.053 -13.872 -13.000 1.00 31.41 257 GLY A CA 1
ATOM 1833 C C . GLY A 1 257 ? -15.520 -13.449 -13.053 1.00 31.41 257 GLY A C 1
ATOM 1834 O O . GLY A 1 257 ? -15.941 -12.639 -13.882 1.00 31.41 257 GLY A O 1
ATOM 1835 N N . ALA A 1 258 ? -16.323 -14.008 -12.149 1.00 28.09 258 ALA A N 1
ATOM 1836 C CA . ALA A 1 258 ? -17.675 -13.531 -11.917 1.00 28.09 258 ALA A CA 1
ATOM 1837 C C . ALA A 1 258 ? -17.610 -12.082 -11.412 1.00 28.09 258 ALA A C 1
ATOM 1839 O O . ALA A 1 258 ? -16.838 -11.772 -10.505 1.00 28.09 258 ALA A O 1
ATOM 1840 N N . ARG A 1 259 ? -18.439 -11.195 -11.981 1.00 33.00 259 ARG A N 1
ATOM 1841 C CA . ARG A 1 259 ? -18.616 -9.833 -11.460 1.00 33.00 259 ARG A CA 1
ATOM 1842 C C . ARG A 1 259 ? -18.968 -9.919 -9.974 1.00 33.00 259 ARG A C 1
ATOM 1844 O O . ARG A 1 259 ? -19.957 -10.565 -9.626 1.00 33.00 259 ARG A O 1
ATOM 1851 N N . GLY A 1 260 ? -18.176 -9.258 -9.130 1.00 33.78 260 GLY A N 1
ATOM 1852 C CA . GLY A 1 260 ? -18.523 -9.049 -7.727 1.00 33.78 260 GLY A CA 1
ATOM 1853 C C . GLY A 1 260 ? -19.907 -8.406 -7.606 1.00 33.78 260 GLY A C 1
ATOM 1854 O O . GLY A 1 260 ? -20.340 -7.660 -8.492 1.00 33.78 260 GLY A O 1
ATOM 1855 N N . LEU A 1 261 ? -20.625 -8.738 -6.531 1.00 33.91 261 LEU A N 1
ATOM 1856 C CA . LEU A 1 261 ? -21.890 -8.085 -6.197 1.00 33.91 261 LEU A CA 1
ATOM 1857 C C . LEU A 1 261 ? -21.662 -6.558 -6.082 1.00 33.91 261 LEU A C 1
ATOM 1859 O O . LEU A 1 261 ? -20.581 -6.155 -5.663 1.00 33.91 261 LEU A O 1
ATOM 1863 N N . PRO A 1 262 ? -22.637 -5.715 -6.481 1.00 34.47 262 PRO A N 1
ATOM 1864 C CA . PRO A 1 262 ? -22.494 -4.263 -6.696 1.00 34.47 262 PRO A CA 1
ATOM 1865 C C . PRO A 1 262 ? -22.414 -3.465 -5.390 1.00 34.47 262 PRO A C 1
ATOM 1867 O O . PRO A 1 262 ? -23.226 -2.587 -5.113 1.00 34.47 262 PRO A O 1
ATOM 1870 N N . SER A 1 263 ? -21.504 -3.853 -4.517 1.00 41.19 263 SER A N 1
ATOM 1871 C CA . SER A 1 263 ? -21.604 -3.514 -3.124 1.00 41.19 263 SER A CA 1
ATOM 1872 C C . SER A 1 263 ? -20.172 -3.352 -2.583 1.00 41.19 263 SER A C 1
ATOM 1874 O O . SER A 1 263 ? -19.683 -4.196 -1.859 1.00 41.19 263 SER A O 1
ATOM 1876 N N . ILE A 1 264 ? -19.549 -2.213 -2.866 1.00 50.16 264 ILE A N 1
ATOM 1877 C CA . ILE A 1 264 ? -18.139 -1.822 -2.669 1.00 50.16 264 ILE A CA 1
ATOM 1878 C C . ILE A 1 264 ? -17.331 -2.078 -3.930 1.00 50.16 264 ILE A C 1
ATOM 1880 O O . ILE A 1 264 ? -17.011 -3.213 -4.283 1.00 50.16 264 ILE A O 1
ATOM 1884 N N . ASP A 1 265 ? -16.958 -0.964 -4.553 1.00 58.72 265 ASP A N 1
ATOM 1885 C CA . ASP A 1 265 ? -16.062 -0.914 -5.693 1.00 58.72 265 ASP A CA 1
ATOM 1886 C C . ASP A 1 265 ? -14.634 -1.173 -5.189 1.00 58.72 265 ASP A C 1
ATOM 1888 O O . ASP A 1 265 ? -13.891 -0.257 -4.840 1.00 58.72 265 ASP A O 1
ATOM 1892 N N . ALA A 1 266 ? -14.256 -2.451 -5.093 1.00 58.16 266 ALA A N 1
ATOM 1893 C CA . ALA A 1 266 ? -12.851 -2.832 -5.064 1.00 58.16 266 ALA A CA 1
ATOM 1894 C C . ALA A 1 266 ? -12.291 -2.607 -6.474 1.00 58.16 266 ALA A C 1
ATOM 1896 O O . ALA A 1 266 ? -12.576 -3.357 -7.416 1.00 58.16 266 ALA A O 1
ATOM 1897 N N . ILE A 1 267 ? -11.534 -1.525 -6.627 1.00 70.62 267 ILE A N 1
ATOM 1898 C CA . ILE A 1 267 ? -10.986 -1.098 -7.909 1.00 70.62 267 ILE A CA 1
ATOM 1899 C C . ILE A 1 267 ? -9.570 -1.651 -8.014 1.00 70.62 267 ILE A C 1
ATOM 1901 O O . ILE A 1 267 ? -8.672 -1.244 -7.278 1.00 70.62 267 ILE A O 1
ATOM 1905 N N . ALA A 1 268 ? -9.375 -2.586 -8.938 1.00 66.94 268 ALA A N 1
ATOM 1906 C CA . ALA A 1 268 ? -8.044 -3.046 -9.300 1.00 66.94 268 ALA A CA 1
ATOM 1907 C C . ALA A 1 268 ? -7.259 -1.939 -10.001 1.00 66.94 268 ALA A C 1
ATOM 1909 O O . ALA A 1 268 ? -7.826 -1.046 -10.634 1.00 66.94 268 ALA A O 1
ATOM 1910 N N . GLY A 1 269 ? -5.943 -2.061 -9.922 1.00 52.41 269 GLY A N 1
ATOM 1911 C CA . GLY A 1 269 ? -5.009 -1.232 -10.647 1.00 52.41 269 GLY A CA 1
ATOM 1912 C C . GLY A 1 269 ? -5.055 -1.452 -12.146 1.00 52.41 269 GLY A C 1
ATOM 1913 O O . GLY A 1 269 ? -5.226 -2.579 -12.622 1.00 52.41 269 GLY A O 1
ATOM 1914 N N . ASP A 1 270 ? -4.798 -0.393 -12.900 1.00 68.00 270 ASP A N 1
ATOM 1915 C CA . ASP A 1 270 ? -4.474 -0.517 -14.314 1.00 68.00 270 ASP A CA 1
ATOM 1916 C C . ASP A 1 270 ? -3.020 -0.986 -14.488 1.00 68.00 270 ASP A C 1
ATOM 1918 O O . ASP A 1 270 ? -2.122 -0.647 -13.712 1.00 68.00 270 ASP A O 1
ATOM 1922 N N . GLY A 1 271 ? -2.772 -1.760 -15.541 1.00 55.81 271 GLY A N 1
ATOM 1923 C CA . GLY A 1 271 ? -1.420 -2.106 -15.960 1.00 55.81 271 GLY A CA 1
ATOM 1924 C C . GLY A 1 271 ? -0.686 -0.894 -16.529 1.00 55.81 271 GLY A C 1
ATOM 1925 O O . GLY A 1 271 ? -1.276 -0.043 -17.197 1.00 55.81 271 GLY A O 1
ATOM 1926 N N . GLY A 1 272 ? 0.623 -0.838 -16.314 1.00 53.56 272 GLY A N 1
ATOM 1927 C CA . GLY A 1 272 ? 1.488 0.197 -16.859 1.00 53.56 272 GLY A CA 1
ATOM 1928 C C . GLY A 1 272 ? 1.614 0.123 -18.381 1.00 53.56 272 GLY A C 1
ATOM 1929 O O . GLY A 1 272 ? 1.521 -0.940 -18.999 1.00 53.56 272 GLY A O 1
ATOM 1930 N N . ASN A 1 273 ? 1.869 1.260 -19.022 1.00 67.38 273 ASN A N 1
ATOM 1931 C CA . ASN A 1 273 ? 2.128 1.303 -20.463 1.00 67.38 273 ASN A CA 1
ATOM 1932 C C . ASN A 1 273 ? 3.503 0.699 -20.781 1.00 67.38 273 ASN A C 1
ATOM 1934 O O . ASN A 1 273 ? 4.460 0.920 -20.040 1.00 67.38 273 ASN A O 1
ATOM 1938 N N . GLY A 1 274 ? 3.635 0.017 -21.922 1.00 54.72 274 GLY A N 1
ATOM 1939 C CA . GLY A 1 274 ? 4.958 -0.361 -22.435 1.00 54.72 274 GLY A CA 1
ATOM 1940 C C . GLY A 1 274 ? 5.822 0.866 -22.762 1.00 54.72 274 GLY A C 1
ATOM 1941 O O . GLY A 1 274 ? 5.312 1.984 -22.876 1.00 54.72 274 GLY A O 1
ATOM 1942 N N . GLY A 1 275 ? 7.123 0.662 -22.946 1.00 49.78 275 GLY A N 1
ATOM 1943 C CA . GLY A 1 275 ? 8.059 1.645 -23.495 1.00 49.78 275 GLY A CA 1
ATOM 1944 C C . GLY A 1 275 ? 8.144 1.575 -25.022 1.00 49.78 275 GLY A C 1
ATOM 1945 O O . GLY A 1 275 ? 7.958 0.515 -25.624 1.00 49.78 275 GLY A O 1
ATOM 1946 N N . ASN A 1 276 ? 8.430 2.695 -25.687 1.00 51.22 276 ASN A N 1
ATOM 1947 C CA . ASN A 1 276 ? 8.576 2.726 -27.147 1.00 51.22 276 ASN A CA 1
ATOM 1948 C C . ASN A 1 276 ? 9.843 1.981 -27.606 1.00 51.22 276 ASN A C 1
ATOM 1950 O O . ASN A 1 276 ? 10.892 2.060 -26.964 1.00 51.22 276 ASN A O 1
ATOM 1954 N N . GLY A 1 277 ? 9.773 1.288 -28.749 1.00 44.47 277 GLY A N 1
ATOM 1955 C CA . GLY A 1 277 ? 10.942 0.639 -29.363 1.00 44.47 277 GLY A CA 1
ATOM 1956 C C . GLY A 1 277 ? 11.890 1.629 -30.049 1.00 44.47 277 GLY A C 1
ATOM 1957 O O . GLY A 1 277 ? 11.473 2.704 -30.484 1.00 44.47 277 GLY A O 1
ATOM 1958 N N . SER A 1 278 ? 13.168 1.262 -30.196 1.00 45.50 278 SER A N 1
ATOM 1959 C CA . SER A 1 278 ? 14.160 2.095 -30.891 1.00 45.50 278 SER A CA 1
ATOM 1960 C C . SER A 1 278 ? 13.910 2.125 -32.403 1.00 45.50 278 SER A C 1
ATOM 1962 O O . SER A 1 278 ? 13.587 1.111 -33.023 1.00 45.50 278 SER A O 1
ATOM 1964 N N . ASN A 1 279 ? 14.078 3.295 -33.032 1.00 43.31 279 ASN A N 1
ATOM 1965 C CA . ASN A 1 279 ? 13.974 3.435 -34.489 1.00 43.31 279 ASN A CA 1
ATOM 1966 C C . ASN A 1 279 ? 15.050 2.601 -35.206 1.00 43.31 279 ASN A C 1
ATOM 1968 O O . ASN A 1 279 ? 16.229 2.663 -34.855 1.00 43.31 279 ASN A O 1
ATOM 1972 N N . ALA A 1 280 ? 14.674 1.887 -36.272 1.00 41.62 280 ALA A N 1
ATOM 1973 C CA . ALA A 1 280 ? 15.648 1.175 -37.097 1.00 41.62 280 ALA A CA 1
ATOM 1974 C C . ALA A 1 280 ? 16.416 2.159 -37.979 1.00 41.62 280 ALA A C 1
ATOM 1976 O O . ALA A 1 280 ? 15.834 2.843 -38.826 1.00 41.62 280 ALA A O 1
ATOM 1977 N N . VAL A 1 281 ? 17.737 2.192 -37.832 1.00 40.22 281 VAL A N 1
ATOM 1978 C CA . VAL A 1 281 ? 18.610 3.057 -38.629 1.00 40.22 281 VAL A CA 1
ATOM 1979 C C . VAL A 1 281 ? 19.254 2.232 -39.751 1.00 40.22 281 VAL A C 1
ATOM 1981 O O . VAL A 1 281 ? 19.947 1.249 -39.490 1.00 40.22 281 VAL A O 1
ATOM 1984 N N . SER A 1 282 ? 19.010 2.607 -41.011 1.00 37.81 282 SER A N 1
ATOM 1985 C CA . SER A 1 282 ? 19.505 1.889 -42.198 1.00 37.81 282 SER A CA 1
ATOM 1986 C C . SER A 1 282 ? 20.981 2.204 -42.464 1.00 37.81 282 SER A C 1
ATOM 1988 O O . SER A 1 282 ? 21.312 3.340 -42.793 1.00 37.81 282 SER A O 1
ATOM 1990 N N . PHE A 1 283 ? 21.864 1.202 -42.389 1.00 43.00 283 PHE A N 1
ATOM 1991 C CA . PHE A 1 283 ? 23.283 1.323 -42.757 1.00 43.00 283 PHE A CA 1
ATOM 1992 C C . PHE A 1 283 ? 23.608 0.425 -43.950 1.00 43.00 283 PHE A C 1
ATOM 1994 O O . PHE A 1 283 ? 24.255 -0.606 -43.818 1.00 43.00 283 PHE A O 1
ATOM 2001 N N . GLY A 1 284 ? 23.137 0.816 -45.131 1.00 41.66 284 GLY A N 1
ATOM 2002 C CA . GLY A 1 284 ? 23.471 0.133 -46.379 1.00 41.66 284 GLY A CA 1
ATOM 2003 C C . GLY A 1 284 ? 22.380 0.277 -47.428 1.00 41.66 284 GLY A C 1
ATOM 2004 O O . GLY A 1 284 ? 21.197 0.311 -47.104 1.00 41.66 284 GLY A O 1
ATOM 2005 N N . ALA A 1 285 ? 22.787 0.353 -48.696 1.00 42.62 285 ALA A N 1
ATOM 2006 C CA . ALA A 1 285 ? 21.885 0.487 -49.840 1.00 42.62 285 ALA A CA 1
ATOM 2007 C C . ALA A 1 285 ? 20.966 -0.734 -50.056 1.00 42.62 285 ALA A C 1
ATOM 2009 O O . ALA A 1 285 ? 20.037 -0.642 -50.845 1.00 42.62 285 ALA A O 1
ATOM 2010 N N . ASN A 1 286 ? 21.183 -1.851 -49.348 1.00 42.03 286 ASN A N 1
ATOM 2011 C CA . ASN A 1 286 ? 20.432 -3.092 -49.519 1.00 42.03 286 ASN A CA 1
ATOM 2012 C C . ASN A 1 286 ? 20.130 -3.737 -48.153 1.00 42.03 286 ASN A C 1
ATOM 2014 O O . ASN A 1 286 ? 20.935 -4.512 -47.645 1.00 42.03 286 ASN A O 1
ATOM 2018 N N . GLY A 1 287 ? 18.965 -3.431 -47.578 1.00 43.56 287 GLY A N 1
ATOM 2019 C CA . GLY A 1 287 ? 18.387 -4.169 -46.448 1.00 43.56 287 GLY A CA 1
ATOM 2020 C C . GLY A 1 287 ? 18.307 -3.370 -45.148 1.00 43.56 287 GLY A C 1
ATOM 2021 O O . GLY A 1 287 ? 19.307 -3.135 -44.476 1.00 43.56 287 GLY A O 1
ATOM 2022 N N . CYS A 1 288 ? 17.090 -2.987 -44.756 1.00 42.66 288 CYS A N 1
ATOM 2023 C CA . CYS A 1 288 ? 16.824 -2.533 -43.397 1.00 42.66 288 CYS A CA 1
ATOM 2024 C C . CYS A 1 288 ? 17.000 -3.727 -42.445 1.00 42.66 288 CYS A C 1
ATOM 2026 O O . CYS A 1 288 ? 16.303 -4.731 -42.591 1.00 42.66 288 CYS A O 1
ATOM 2028 N N . HIS A 1 289 ? 17.907 -3.632 -41.470 1.00 49.34 289 HIS A N 1
ATOM 2029 C CA . HIS A 1 289 ? 17.856 -4.528 -40.315 1.00 49.34 289 HIS A CA 1
ATOM 2030 C C . HIS A 1 289 ? 16.520 -4.307 -39.592 1.00 49.34 289 HIS A C 1
ATOM 2032 O O . HIS A 1 289 ? 16.046 -3.171 -39.506 1.00 49.34 289 HIS A O 1
ATOM 2038 N N . ALA A 1 290 ? 15.888 -5.398 -39.152 1.00 53.22 290 ALA A N 1
ATOM 2039 C CA . ALA A 1 290 ? 14.559 -5.369 -38.554 1.00 53.22 290 ALA A CA 1
ATOM 2040 C C . ALA A 1 290 ? 14.507 -4.364 -37.393 1.00 53.22 290 ALA A C 1
ATOM 2042 O O . ALA A 1 290 ? 15.367 -4.394 -36.513 1.00 53.22 290 ALA A O 1
ATOM 2043 N N . ALA A 1 291 ? 13.507 -3.479 -37.403 1.00 52.69 291 ALA A N 1
ATOM 2044 C CA . ALA A 1 291 ? 13.190 -2.656 -36.245 1.00 52.69 291 ALA A CA 1
ATOM 2045 C C . ALA A 1 291 ? 12.977 -3.548 -35.024 1.00 52.69 291 ALA A C 1
ATOM 2047 O O . ALA A 1 291 ? 12.302 -4.579 -35.104 1.00 52.69 291 ALA A O 1
ATOM 2048 N N . LEU A 1 292 ? 13.594 -3.162 -33.909 1.00 51.91 292 LEU A N 1
ATOM 2049 C CA . LEU A 1 292 ? 13.398 -3.874 -32.663 1.00 51.91 292 LEU A CA 1
ATOM 2050 C C . LEU A 1 292 ? 11.990 -3.563 -32.133 1.00 51.91 292 LEU A C 1
ATOM 2052 O O . LEU A 1 292 ? 11.534 -2.416 -32.217 1.00 51.91 292 LEU A O 1
ATOM 2056 N N . PRO A 1 293 ? 11.275 -4.580 -31.626 1.00 55.34 293 PRO A N 1
ATOM 2057 C CA . PRO A 1 293 ? 9.945 -4.384 -31.069 1.00 55.34 293 PRO A CA 1
ATOM 2058 C C . PRO A 1 293 ? 9.997 -3.422 -29.872 1.00 55.34 293 PRO A C 1
ATOM 2060 O O . PRO A 1 293 ? 10.992 -3.378 -29.145 1.00 55.34 293 PRO A O 1
ATOM 2063 N N . GLY A 1 294 ? 8.923 -2.647 -29.687 1.00 56.94 294 GLY A N 1
ATOM 2064 C CA . GLY A 1 294 ? 8.698 -1.891 -28.453 1.00 56.94 294 GLY A CA 1
ATOM 2065 C C . GLY A 1 294 ? 8.424 -2.814 -27.266 1.00 56.94 294 GLY A C 1
ATOM 2066 O O . GLY A 1 294 ? 8.342 -4.031 -27.426 1.00 56.94 294 GLY A O 1
ATOM 2067 N N . GLY A 1 295 ? 8.294 -2.239 -26.075 1.00 52.28 295 GLY A N 1
ATOM 2068 C CA . GLY A 1 295 ? 7.886 -2.964 -24.875 1.00 52.28 295 GLY A CA 1
ATOM 2069 C C . GLY A 1 295 ? 6.393 -3.289 -24.886 1.00 52.28 295 GLY A C 1
ATOM 2070 O O . GLY A 1 295 ? 5.587 -2.579 -25.499 1.00 52.28 295 GLY A O 1
ATOM 2071 N N . ASN A 1 296 ? 5.994 -4.384 -24.241 1.00 65.62 296 ASN A N 1
ATOM 2072 C CA . ASN A 1 296 ? 4.576 -4.717 -24.075 1.00 65.62 296 ASN A CA 1
ATOM 2073 C C . ASN A 1 296 ? 3.966 -3.894 -22.930 1.00 65.62 296 ASN A C 1
ATOM 2075 O O . ASN A 1 296 ? 4.666 -3.505 -21.997 1.00 65.62 296 ASN A O 1
ATOM 2079 N N . GLY A 1 297 ? 2.659 -3.643 -22.986 1.00 57.28 297 GLY A N 1
ATOM 2080 C CA . GLY A 1 297 ? 1.940 -3.083 -21.840 1.00 57.28 297 GLY A CA 1
ATOM 2081 C C . GLY A 1 297 ? 1.766 -4.118 -20.728 1.00 57.28 297 GLY A C 1
ATOM 2082 O O . GLY A 1 297 ? 1.637 -5.314 -21.010 1.00 57.28 297 GLY A O 1
ATOM 2083 N N . GLY A 1 298 ? 1.771 -3.657 -19.481 1.00 51.56 298 GLY A N 1
ATOM 2084 C CA . GLY A 1 298 ? 1.536 -4.464 -18.291 1.00 51.56 298 GLY A CA 1
ATOM 2085 C C . GLY A 1 298 ? 0.085 -4.925 -18.179 1.00 51.56 298 GLY A C 1
ATOM 2086 O O . GLY A 1 298 ? -0.825 -4.360 -18.792 1.00 51.56 298 GLY A O 1
ATOM 2087 N N . ARG A 1 299 ? -0.151 -5.995 -17.422 1.00 62.75 299 ARG A N 1
ATOM 2088 C CA . ARG A 1 299 ? -1.505 -6.526 -17.193 1.00 62.75 299 ARG A CA 1
ATOM 2089 C C . ARG A 1 299 ? -2.244 -5.675 -16.163 1.00 62.75 299 ARG A C 1
ATOM 2091 O O . ARG A 1 299 ? -1.613 -5.145 -15.257 1.00 62.75 299 ARG A O 1
ATOM 2098 N N . GLY A 1 300 ? -3.561 -5.558 -16.309 1.00 47.78 300 GLY A N 1
ATOM 2099 C CA . GLY A 1 300 ? -4.407 -4.968 -15.268 1.00 47.78 300 GLY A CA 1
ATOM 2100 C C . GLY A 1 300 ? -4.563 -5.923 -14.086 1.00 47.78 300 GLY A C 1
ATOM 2101 O O . GLY A 1 300 ? -4.449 -7.140 -14.267 1.00 47.78 300 GLY A O 1
ATOM 2102 N N . GLY A 1 301 ? -4.835 -5.377 -12.904 1.00 46.06 301 GLY A N 1
ATOM 2103 C CA . GLY A 1 301 ? -5.142 -6.157 -11.709 1.00 46.06 301 GLY A CA 1
ATOM 2104 C C . GLY A 1 301 ? -6.512 -6.840 -11.790 1.00 46.06 301 GLY A C 1
ATOM 2105 O O . GLY A 1 301 ? -7.380 -6.470 -12.586 1.00 46.06 301 GLY A O 1
ATOM 2106 N N . ARG A 1 302 ? -6.717 -7.857 -10.958 1.00 54.88 302 ARG A N 1
ATOM 2107 C CA . ARG A 1 302 ? -7.908 -8.714 -10.909 1.00 54.88 302 ARG A CA 1
ATOM 2108 C C . ARG A 1 302 ? -8.954 -8.136 -9.950 1.00 54.88 302 ARG A C 1
ATOM 2110 O O . ARG A 1 302 ? -8.971 -8.479 -8.773 1.00 54.88 302 ARG A O 1
ATOM 2117 N N . ALA A 1 303 ? -9.813 -7.241 -10.446 1.00 55.84 303 ALA A N 1
ATOM 2118 C CA . ALA A 1 303 ? -11.053 -6.798 -9.784 1.00 55.84 303 ALA A CA 1
ATOM 2119 C C . ALA A 1 303 ? -11.988 -6.092 -10.792 1.00 55.84 303 ALA A C 1
ATOM 2121 O O . ALA A 1 303 ? -11.787 -6.185 -12.001 1.00 55.84 303 ALA A O 1
ATOM 2122 N N . GLN A 1 304 ? -13.008 -5.365 -10.316 1.00 43.06 304 GLN A N 1
ATOM 2123 C CA . GLN A 1 304 ? -14.150 -4.886 -11.114 1.00 43.06 304 GLN A CA 1
ATOM 2124 C C . GLN A 1 304 ? -13.811 -3.885 -12.249 1.00 43.06 304 GLN A C 1
ATOM 2126 O O . GLN A 1 304 ? -14.712 -3.531 -13.011 1.00 43.06 304 GLN A O 1
ATOM 2131 N N . ALA A 1 305 ? -12.550 -3.444 -12.408 1.00 47.78 305 ALA A N 1
ATOM 2132 C CA . ALA A 1 305 ? -12.180 -2.399 -13.374 1.00 47.78 305 ALA A CA 1
ATOM 2133 C C . ALA A 1 305 ? -10.708 -2.360 -13.865 1.00 47.78 305 ALA A C 1
ATOM 2135 O O . ALA A 1 305 ? -10.334 -1.381 -14.506 1.00 47.78 305 ALA A O 1
ATOM 2136 N N . GLY A 1 306 ? -9.869 -3.372 -13.608 1.00 42.62 306 GLY A N 1
ATOM 2137 C CA . GLY A 1 306 ? -8.443 -3.309 -13.978 1.00 42.62 306 GLY A CA 1
ATOM 2138 C C . GLY A 1 306 ? -8.194 -3.480 -15.484 1.00 42.62 306 GLY A C 1
ATOM 2139 O O . GLY A 1 306 ? -8.320 -4.586 -16.023 1.00 42.62 306 GLY A O 1
ATOM 2140 N N . ASN A 1 307 ? -7.790 -2.415 -16.184 1.00 53.62 307 ASN A N 1
ATOM 2141 C CA . ASN A 1 307 ? -7.439 -2.499 -17.604 1.00 53.62 307 ASN A CA 1
ATOM 2142 C C . ASN A 1 307 ? -5.964 -2.858 -17.789 1.00 53.62 307 ASN A C 1
ATOM 2144 O O . ASN A 1 307 ? -5.087 -2.403 -17.061 1.00 53.62 307 ASN A O 1
ATOM 2148 N N . GLY A 1 308 ? -5.662 -3.664 -18.808 1.00 47.97 308 GLY A N 1
ATOM 2149 C CA . GLY A 1 308 ? -4.282 -3.843 -19.248 1.00 47.97 308 GLY A CA 1
ATOM 2150 C C . GLY A 1 308 ? -3.752 -2.549 -19.860 1.00 47.97 308 GLY A C 1
ATOM 2151 O O . GLY A 1 308 ? -4.468 -1.879 -20.607 1.00 47.97 308 GLY A O 1
ATOM 2152 N N . GLY A 1 309 ? -2.496 -2.215 -19.579 1.00 49.62 309 GLY A N 1
ATOM 2153 C CA . GLY A 1 309 ? -1.849 -1.055 -20.174 1.00 49.62 309 GLY A CA 1
ATOM 2154 C C . GLY A 1 309 ? -1.667 -1.238 -21.688 1.00 49.62 309 GLY A C 1
ATOM 2155 O O . GLY A 1 309 ? -1.384 -2.351 -22.153 1.00 49.62 309 GLY A O 1
ATOM 2156 N N . PRO A 1 310 ? -1.817 -0.190 -22.515 1.00 52.47 310 PRO A N 1
ATOM 2157 C CA . PRO A 1 310 ? -1.477 -0.256 -23.929 1.00 52.47 310 PRO A CA 1
ATOM 2158 C C . PRO A 1 310 ? -0.003 -0.633 -24.153 1.00 52.47 310 PRO A C 1
ATOM 2160 O O . PRO A 1 310 ? 0.918 -0.159 -23.484 1.00 52.47 310 PRO A O 1
ATOM 2163 N N . GLY A 1 311 ? 0.217 -1.496 -25.145 1.00 48.97 311 GLY A N 1
ATOM 2164 C CA . GLY A 1 311 ? 1.539 -1.774 -25.700 1.00 48.97 311 GLY A CA 1
ATOM 2165 C C . GLY A 1 311 ? 1.940 -0.627 -26.616 1.00 48.97 311 GLY A C 1
ATOM 2166 O O . GLY A 1 311 ? 1.072 0.014 -27.213 1.00 48.97 311 GLY A O 1
ATOM 2167 N N . GLN A 1 312 ? 3.236 -0.342 -26.713 1.00 56.34 312 GLN A N 1
ATOM 2168 C CA . GLN A 1 312 ? 3.707 0.775 -27.530 1.00 56.34 312 GLN A CA 1
ATOM 2169 C C . GLN A 1 312 ? 4.115 0.347 -28.935 1.00 56.34 312 GLN A C 1
ATOM 2171 O O . GLN A 1 312 ? 4.343 -0.824 -29.255 1.00 56.34 312 GLN A O 1
ATOM 2176 N N . ASN A 1 313 ? 4.223 1.349 -29.802 1.00 46.78 313 ASN A N 1
ATOM 2177 C CA . ASN A 1 313 ? 4.662 1.161 -31.173 1.00 46.78 313 ASN A CA 1
ATOM 2178 C C . ASN A 1 313 ? 6.112 0.644 -31.220 1.00 46.78 313 ASN A C 1
ATOM 2180 O O . ASN A 1 313 ? 6.993 1.113 -30.493 1.00 46.78 313 ASN A O 1
ATOM 2184 N N . GLY A 1 314 ? 6.371 -0.306 -32.123 1.00 46.53 314 GLY A N 1
ATOM 2185 C CA . GLY A 1 314 ? 7.732 -0.657 -32.518 1.00 46.53 314 GLY A CA 1
ATOM 2186 C C . GLY A 1 314 ? 8.383 0.521 -33.241 1.00 46.53 314 GLY A C 1
ATOM 2187 O O . GLY A 1 314 ? 7.690 1.354 -33.834 1.00 46.53 314 GLY A O 1
ATOM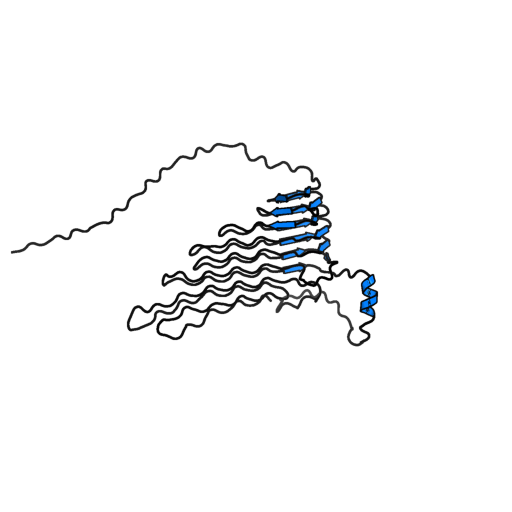 2188 N N . GLY A 1 315 ? 9.711 0.610 -33.191 1.00 46.09 315 GLY A N 1
ATOM 2189 C CA . GLY A 1 315 ? 10.418 1.719 -33.822 1.00 46.09 315 GLY A CA 1
ATOM 2190 C C . GLY A 1 315 ? 10.159 1.813 -35.327 1.00 46.09 315 GLY A C 1
ATOM 2191 O O . GLY A 1 315 ? 9.916 0.817 -36.014 1.00 46.09 315 GLY A O 1
ATOM 2192 N N . ARG A 1 316 ? 10.214 3.033 -35.870 1.00 41.69 316 ARG A N 1
ATOM 2193 C CA . ARG A 1 316 ? 9.982 3.279 -37.299 1.00 41.69 316 ARG A CA 1
ATOM 2194 C C . ARG A 1 316 ? 11.255 2.965 -38.089 1.00 41.69 316 ARG A C 1
ATOM 2196 O O . ARG A 1 316 ? 12.332 3.457 -37.752 1.00 41.69 316 ARG A O 1
ATOM 2203 N N . CYS A 1 317 ? 11.147 2.188 -39.168 1.00 42.50 317 CYS A N 1
ATOM 2204 C CA . CYS A 1 317 ? 12.210 2.115 -40.171 1.00 42.50 317 CYS A CA 1
ATOM 2205 C C . CYS A 1 317 ? 12.224 3.416 -40.977 1.00 42.50 317 CYS A C 1
ATOM 2207 O O . CYS A 1 317 ? 11.195 3.824 -41.509 1.00 42.50 317 CYS A O 1
ATOM 2209 N N . VAL A 1 318 ? 13.394 4.044 -41.122 1.00 49.81 318 VAL A N 1
ATOM 2210 C CA . VAL A 1 318 ? 13.535 5.333 -41.830 1.00 49.81 318 VAL A CA 1
ATOM 2211 C C . VAL A 1 318 ? 13.119 5.251 -43.317 1.00 49.81 318 VAL A C 1
ATOM 2213 O O . VAL A 1 318 ? 12.795 6.278 -43.897 1.00 49.81 318 VAL A O 1
ATOM 2216 N N . ASN A 1 319 ? 13.035 4.050 -43.916 1.00 46.09 319 ASN A N 1
ATOM 2217 C CA . ASN A 1 319 ? 12.685 3.838 -45.334 1.00 46.09 319 ASN A CA 1
ATOM 2218 C C . ASN A 1 319 ? 11.691 2.678 -45.604 1.00 46.09 319 ASN A C 1
ATOM 2220 O O . ASN A 1 319 ? 11.630 2.172 -46.722 1.00 46.09 319 ASN A O 1
ATOM 2224 N N . GLY A 1 320 ? 10.923 2.216 -44.612 1.00 47.03 320 GLY A N 1
ATOM 2225 C CA . GLY A 1 320 ? 10.011 1.073 -44.776 1.00 47.03 320 GLY A CA 1
ATOM 2226 C C . GLY A 1 320 ? 8.805 1.130 -43.842 1.00 47.03 320 GLY A C 1
ATOM 2227 O O . GLY A 1 320 ? 8.803 1.897 -42.880 1.00 47.03 320 GLY A O 1
ATOM 2228 N N . ALA A 1 321 ? 7.772 0.333 -44.140 1.00 47.28 321 ALA A N 1
ATOM 2229 C CA . ALA A 1 321 ? 6.574 0.222 -43.306 1.00 47.28 321 ALA A CA 1
ATOM 2230 C C . ALA A 1 321 ? 6.960 -0.091 -41.850 1.00 47.28 321 ALA A C 1
ATOM 2232 O O . ALA A 1 321 ? 7.823 -0.933 -41.604 1.00 47.28 321 ALA A O 1
ATOM 2233 N N . ALA A 1 322 ? 6.344 0.608 -40.893 1.00 46.69 322 ALA A N 1
ATOM 2234 C CA . ALA A 1 322 ? 6.588 0.377 -39.474 1.00 46.69 322 ALA A CA 1
ATOM 2235 C C . ALA A 1 322 ? 6.280 -1.086 -39.121 1.00 46.69 322 ALA A C 1
ATOM 2237 O O . ALA A 1 322 ? 5.249 -1.621 -39.537 1.00 46.69 322 ALA A O 1
ATOM 2238 N N . THR A 1 323 ? 7.157 -1.734 -38.353 1.00 51.22 323 THR A N 1
ATOM 2239 C CA . THR A 1 323 ? 6.813 -3.009 -37.717 1.00 51.22 323 THR A CA 1
ATOM 2240 C C . THR A 1 323 ? 5.627 -2.787 -36.778 1.00 51.22 323 THR A C 1
ATOM 2242 O O . THR A 1 323 ? 5.628 -1.788 -36.053 1.00 51.22 323 THR A O 1
ATOM 2245 N N . PRO A 1 324 ? 4.623 -3.684 -36.774 1.00 51.00 324 PRO A N 1
ATOM 2246 C CA . PRO A 1 324 ? 3.506 -3.599 -35.843 1.00 51.00 324 PRO A CA 1
ATOM 2247 C C . PRO A 1 324 ? 4.009 -3.453 -34.403 1.00 51.00 324 PRO A C 1
ATOM 2249 O O . PRO A 1 324 ? 4.977 -4.113 -34.019 1.00 51.00 324 PRO A O 1
ATOM 2252 N N . GLY A 1 325 ? 3.361 -2.583 -33.625 1.00 50.28 325 GLY A N 1
ATOM 2253 C CA . GLY A 1 325 ? 3.617 -2.464 -32.192 1.00 50.28 325 GLY A CA 1
ATOM 2254 C C . GLY A 1 325 ? 3.411 -3.784 -31.453 1.00 50.28 325 GLY A C 1
ATOM 2255 O O . GLY A 1 325 ? 2.760 -4.713 -31.943 1.00 50.28 325 GLY A O 1
ATOM 2256 N N . THR A 1 326 ? 3.998 -3.869 -30.269 1.00 51.78 326 THR A N 1
ATOM 2257 C CA . THR A 1 326 ? 3.792 -4.979 -29.341 1.00 51.78 326 THR A CA 1
ATOM 2258 C C . THR A 1 326 ? 2.345 -5.019 -28.853 1.00 51.78 326 THR A C 1
ATOM 2260 O O . THR A 1 326 ? 1.629 -4.017 -28.869 1.00 51.78 326 THR A O 1
ATOM 2263 N N . ARG A 1 327 ? 1.868 -6.207 -28.458 1.00 53.00 327 ARG A N 1
ATOM 2264 C CA . ARG A 1 327 ? 0.484 -6.366 -27.988 1.00 53.00 327 ARG A CA 1
ATOM 2265 C C . ARG A 1 327 ? 0.298 -5.584 -26.685 1.00 53.00 327 ARG A C 1
ATOM 2267 O O . ARG A 1 327 ? 1.175 -5.600 -25.824 1.00 53.00 327 ARG A O 1
ATOM 2274 N N . GLY A 1 328 ? -0.857 -4.936 -26.539 1.00 49.22 328 GLY A N 1
ATOM 2275 C CA . GLY A 1 328 ? -1.273 -4.391 -25.250 1.00 49.22 328 GLY A CA 1
ATOM 2276 C C . GLY A 1 328 ? -1.434 -5.472 -24.191 1.00 49.22 328 GLY A C 1
ATOM 2277 O O . GLY A 1 328 ? -1.657 -6.646 -24.513 1.00 49.22 328 GLY A O 1
ATOM 2278 N N . GLY A 1 329 ? -1.293 -5.057 -22.934 1.00 49.22 329 GLY A N 1
ATOM 2279 C CA . GLY A 1 329 ? -1.589 -5.883 -21.780 1.00 49.22 329 GLY A CA 1
ATOM 2280 C C . GLY A 1 329 ? -3.035 -6.363 -21.827 1.00 49.22 329 GLY A C 1
ATOM 2281 O O . GLY A 1 329 ? -3.926 -5.692 -22.352 1.00 49.22 329 GLY A O 1
ATOM 2282 N N . ARG A 1 330 ? -3.280 -7.567 -21.314 1.00 50.28 330 ARG A N 1
ATOM 2283 C CA . ARG A 1 330 ? -4.648 -8.062 -21.124 1.00 50.28 330 ARG A CA 1
ATOM 2284 C C . ARG A 1 330 ? -5.201 -7.450 -19.834 1.00 50.28 330 ARG A C 1
ATOM 2286 O O . ARG A 1 330 ? -4.443 -7.307 -18.875 1.00 50.28 330 ARG A O 1
ATOM 2293 N N . GLY A 1 331 ? -6.487 -7.095 -19.822 1.00 42.00 331 GLY A N 1
ATOM 2294 C CA . GLY A 1 331 ? -7.186 -6.757 -18.577 1.00 42.00 331 GLY A CA 1
ATOM 2295 C C . GLY A 1 331 ? -7.109 -7.914 -17.583 1.00 42.00 331 GLY A C 1
ATOM 2296 O O . GLY A 1 331 ? -7.016 -9.075 -18.006 1.00 42.00 331 GLY A O 1
ATOM 2297 N N . GLY A 1 332 ? -7.091 -7.590 -16.291 1.00 45.62 332 GLY A N 1
ATOM 2298 C CA . GLY A 1 332 ? -7.190 -8.598 -15.242 1.00 45.62 332 GLY A CA 1
ATOM 2299 C C . GLY A 1 332 ? -8.579 -9.227 -15.287 1.00 45.62 332 GLY A C 1
ATOM 2300 O O . GLY A 1 332 ? -9.572 -8.520 -15.445 1.00 45.62 332 GLY A O 1
ATOM 2301 N N . ALA A 1 333 ? -8.633 -10.557 -15.247 1.00 38.53 333 ALA A N 1
ATOM 2302 C CA . ALA A 1 333 ? -9.872 -11.332 -15.207 1.00 38.53 333 ALA A CA 1
ATOM 2303 C C . ALA A 1 333 ? -10.145 -11.816 -13.786 1.00 38.53 333 ALA A C 1
ATOM 2305 O O . ALA A 1 333 ? -9.154 -12.151 -13.092 1.00 38.53 333 ALA A O 1
#

Sequence (333 aa):
MTHTTSRRSIAPRFRVALAVCTAVLLATGPAPTVPESTDSEDLVITTTRELAGRLDVRCFRIEEEGRVIATGDLTIIAIGEVRISGELVAQDATEATDAPDITILSGDLIRIDARVAGGKGGDGGEVDVPGGNGTSITLDAPRLMINAPVLSGNGGDGGPNADGGNAGGIFVFGDALTDDDNSDGVFRAGNGGRGGDAATNRESRGGNGGEGGDAVVHNFSYTSLPEQRAVRLAMTTDTDDLRGGWSITTAPHCTDGARGLPSIDAIAGDGGNGGNGSNAVSFGANGCHAALPGGNGGRGGRAQAGNGGPGQNGGRCVNGAATPGTRGGRGGA

pLDDT: mean 70.33, std 24.62, range [24.08, 98.62]

Secondary structure (DSSP, 8-state):
----------------------------PPP-----------EEE-SEEEEEEEEEES-EEE-TT-EEEEEEEEEEEESS-EEESSEEEEPPPPSS-PPPPEEEEESSEEEE-S-EEPPPPPP--STT-PPPPPPPEEEEEEEEEE-S-EE-PPPPPPPTT-PPPPPPPEEEEEEEE------S-SEEPPPPPPPPPPPSSTT--PPPPPPPPPEEEEEE-----HHHHHHHTTS----S-----------S---SPPPPPSSS-EEPPPPPPPPPPPPBPP-SSS-PPPPPP-PPPPPPPSSTT-PPPPPPPPPPBTTSPPPPPPPPPPPP-